Protein AF-I2DM96-F1 (afdb_monomer)

Secondary structure (DSSP, 8-state):
-EEEEEEETTEEEEEEE-SS-TTEEEEEEEETT-SEEEEEEEETTEEEEEEEEE--TTSHHHHHHHHHHTT-SPPTT---S------PPP-------------------------SSPPPPP-SS-GGG--SHHHHHHHH-HHHHHHHHHHHHHHHHHHHH-S-HHHHHHHHHHHHHHHHHH--SHHHHHHHHHHHHHHHHHHHHH--TT----

Sequence (214 aa):
MMRYVGLRDGTYILLLIDEDNPNFSTRVACQAPCEFAKSQTMAGDMVVKTETIRVAPGSLLNGMVEDAVAGQLIPFGQRAPSQTVSQAPVGATSSSQVLQPPTTTTPATDAQHDSANGPVQQTSFDCSKAKSIPEFLICHDPDLAAADRDLADTYRQAKEAAVDKTAFNNRTRRQWNFREKNCRDKDCLMSWYAYQKRVLSKIAQTGDAAVQDN

Foldseek 3Di:
DKFWQAADPQKTWIKAADPVDRQWIWIWIAHPVCQKIWIFIGRRPDGPDIDIDGPDPPDPVVVVVVCRVVVVHDGPQPDDPDPPPPPDDDDDDDDDDDDDDDDDDDDPPDDDPDDPAPQFAAAPDDLVPDDALLSSCCRRDHVSRVLRRLLVVLQVLLCVLAPDNPLQVVLVVVLVVCCRPPDNHDVVSVVSSVLSSVLSNVSSVPNYSVDHDD

Nearest PDB structures (foldseek):
  6cp9-assembly4_H  TM=6.901E-01  e=5.629E-01  Klebsiella pneumoniae 342
  4q51-assembly1_A  TM=6.663E-01  e=1.208E+00  Burkholderia cenocepacia J2315
  6cl6-assembly1_C  TM=3.615E-01  e=7.120E-01  Pseudomonas aeruginosa PAO1
  6ct8-assembly1_A  TM=3.017E-01  e=1.933E+00  Pseudomonas aeruginosa PAO1
  6mf4-assembly1_A  TM=4.074E-01  e=4.950E+00  Saccharomyces cerevisiae S288C

Structure (mmCIF, N/CA/C/O backbone):
data_AF-I2DM96-F1
#
_entry.id   AF-I2DM96-F1
#
loop_
_atom_site.group_PDB
_atom_site.id
_atom_site.type_symbol
_atom_site.label_atom_id
_atom_site.label_alt_id
_atom_site.label_comp_id
_atom_site.label_asym_id
_atom_site.label_entity_id
_atom_site.label_seq_id
_atom_site.pdbx_PDB_ins_code
_atom_site.Cartn_x
_atom_site.Cartn_y
_atom_site.Cartn_z
_atom_site.occupancy
_atom_site.B_iso_or_equiv
_atom_site.auth_seq_id
_atom_site.auth_comp_id
_atom_site.auth_asym_id
_atom_site.auth_atom_id
_atom_site.pdbx_PDB_model_num
ATOM 1 N N . MET A 1 1 ? 22.067 -7.958 3.721 1.00 85.06 1 MET A N 1
ATOM 2 C CA . MET A 1 1 ? 21.216 -8.640 2.703 1.00 85.06 1 MET A CA 1
ATOM 3 C C . MET A 1 1 ? 21.023 -7.798 1.430 1.00 85.06 1 MET A C 1
ATOM 5 O O . MET A 1 1 ? 20.856 -6.592 1.521 1.00 85.06 1 MET A O 1
ATOM 9 N N . MET A 1 2 ? 20.995 -8.415 0.241 1.00 87.81 2 MET A N 1
ATOM 10 C CA . MET A 1 2 ? 20.783 -7.744 -1.058 1.00 87.81 2 MET A CA 1
ATOM 11 C C . MET A 1 2 ? 19.425 -8.117 -1.690 1.00 87.81 2 MET A C 1
ATOM 13 O O . MET A 1 2 ? 19.015 -9.275 -1.631 1.00 87.81 2 MET A O 1
ATOM 17 N N . ARG A 1 3 ? 18.737 -7.153 -2.321 1.00 89.56 3 ARG A N 1
ATOM 18 C CA . ARG A 1 3 ? 17.472 -7.331 -3.056 1.00 89.56 3 ARG A CA 1
ATOM 19 C C . ARG A 1 3 ? 17.509 -6.626 -4.414 1.00 89.56 3 ARG A C 1
ATOM 21 O O . ARG A 1 3 ? 17.779 -5.430 -4.485 1.00 89.56 3 ARG A O 1
ATOM 28 N N . TYR A 1 4 ? 17.206 -7.343 -5.495 1.00 91.19 4 TYR A N 1
ATOM 29 C CA . TYR A 1 4 ? 17.011 -6.725 -6.809 1.00 91.19 4 TYR A CA 1
ATOM 30 C C . TYR A 1 4 ? 15.600 -6.146 -6.880 1.00 91.19 4 TYR A C 1
ATOM 32 O O . TYR A 1 4 ? 14.635 -6.863 -6.656 1.00 91.19 4 TYR A O 1
ATOM 40 N N . VAL A 1 5 ? 15.462 -4.850 -7.147 1.00 89.12 5 VAL A N 1
ATOM 41 C CA . VAL A 1 5 ? 14.150 -4.184 -7.219 1.00 89.12 5 VAL A CA 1
ATOM 42 C C . VAL A 1 5 ? 13.531 -4.346 -8.608 1.00 89.12 5 VAL A C 1
ATOM 44 O O . VAL A 1 5 ? 12.311 -4.362 -8.734 1.00 89.12 5 VAL A O 1
ATOM 47 N N . GLY A 1 6 ? 14.362 -4.467 -9.644 1.00 88.94 6 GLY A N 1
ATOM 48 C CA . GLY A 1 6 ? 13.927 -4.570 -11.034 1.00 88.94 6 GLY A CA 1
ATOM 49 C C . GLY A 1 6 ? 14.605 -3.553 -11.951 1.00 88.94 6 GLY A C 1
ATOM 50 O O . GLY A 1 6 ? 15.486 -2.789 -11.541 1.00 88.94 6 GLY A O 1
ATOM 51 N N . LEU A 1 7 ? 14.165 -3.556 -13.207 1.00 88.75 7 LEU A N 1
ATOM 52 C CA . LEU A 1 7 ? 14.541 -2.603 -14.246 1.00 88.75 7 LEU A CA 1
ATOM 53 C C . LEU A 1 7 ? 13.453 -1.522 -14.348 1.00 88.75 7 LEU A C 1
ATOM 55 O O . LEU A 1 7 ? 12.288 -1.837 -14.579 1.00 88.75 7 LEU A O 1
ATOM 59 N N . ARG A 1 8 ? 13.817 -0.249 -14.167 1.00 82.31 8 ARG A N 1
ATOM 60 C CA . ARG A 1 8 ? 12.916 0.906 -14.331 1.00 82.31 8 ARG A CA 1
ATOM 61 C C . ARG A 1 8 ? 13.562 1.931 -15.241 1.00 82.31 8 ARG A C 1
ATOM 63 O O . ARG A 1 8 ? 14.686 2.335 -14.968 1.00 82.31 8 ARG A O 1
ATOM 70 N N . ASP A 1 9 ? 12.874 2.334 -16.304 1.00 85.12 9 ASP A N 1
ATOM 71 C CA . ASP A 1 9 ? 13.363 3.351 -17.249 1.00 85.12 9 ASP A CA 1
ATOM 72 C C . ASP A 1 9 ? 14.790 3.053 -17.763 1.00 85.12 9 ASP A C 1
ATOM 74 O O . ASP A 1 9 ? 15.655 3.925 -17.819 1.00 85.12 9 ASP A O 1
ATOM 78 N N . GLY A 1 10 ? 15.085 1.778 -18.053 1.00 86.00 10 GLY A N 1
ATOM 79 C CA . GLY A 1 10 ? 16.419 1.329 -18.481 1.00 86.00 10 GLY A CA 1
ATOM 80 C C . GLY A 1 10 ? 17.487 1.289 -17.375 1.00 86.00 10 GLY A C 1
ATOM 81 O O . GLY A 1 10 ? 18.643 0.979 -17.656 1.00 86.00 10 GLY A O 1
ATOM 82 N N . THR A 1 11 ? 17.116 1.567 -16.124 1.00 90.69 11 THR A N 1
ATOM 83 C CA . THR A 1 11 ? 18.001 1.567 -14.953 1.00 90.69 11 THR A CA 1
ATOM 84 C C . THR A 1 11 ? 17.748 0.347 -14.066 1.00 90.69 11 THR A C 1
ATOM 86 O O . THR A 1 11 ? 16.645 0.149 -13.548 1.00 90.69 11 THR A O 1
ATOM 89 N N . TYR A 1 12 ? 18.777 -0.467 -13.855 1.00 91.81 12 TYR A N 1
ATOM 90 C CA . TYR A 1 12 ? 18.781 -1.586 -12.916 1.00 91.81 12 TYR A CA 1
ATOM 91 C C . TYR A 1 12 ? 18.914 -1.054 -11.496 1.00 91.81 12 TYR A C 1
ATOM 93 O O . TYR A 1 12 ? 19.803 -0.247 -11.224 1.00 91.81 12 TYR A O 1
ATOM 101 N N . ILE A 1 13 ? 18.038 -1.493 -10.591 1.00 93.38 13 ILE A N 1
ATOM 102 C CA . ILE A 1 13 ? 18.014 -1.015 -9.207 1.00 93.38 13 ILE A CA 1
ATOM 103 C C . ILE A 1 13 ? 18.250 -2.181 -8.248 1.00 93.38 13 ILE A C 1
ATOM 105 O O . ILE A 1 13 ? 17.486 -3.145 -8.2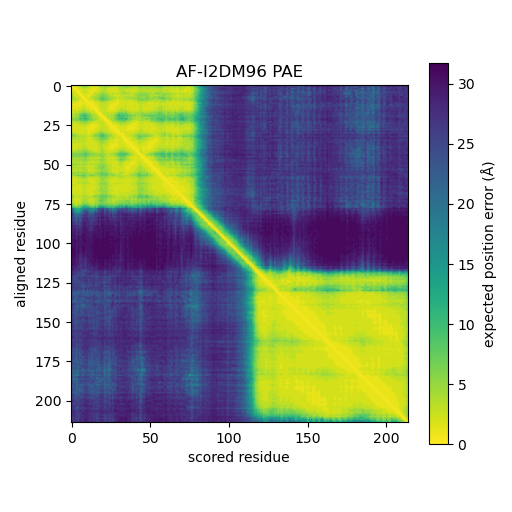00 1.00 93.38 13 ILE A O 1
ATOM 109 N N . LEU A 1 14 ? 19.289 -2.045 -7.437 1.00 93.00 14 LEU A N 1
ATOM 110 C CA . LEU A 1 14 ? 19.719 -2.981 -6.409 1.00 93.00 14 LEU A CA 1
ATOM 111 C C . LEU A 1 14 ? 19.567 -2.291 -5.046 1.00 93.00 14 LEU A C 1
ATOM 113 O O . LEU A 1 14 ? 19.858 -1.101 -4.916 1.00 93.00 14 LEU A O 1
ATOM 117 N N . LEU A 1 15 ? 19.106 -3.011 -4.028 1.00 91.50 15 LEU A N 1
ATOM 118 C CA . LEU A 1 15 ? 18.968 -2.504 -2.667 1.00 91.50 15 LEU A CA 1
ATOM 119 C C . LEU A 1 15 ? 19.771 -3.379 -1.707 1.00 91.50 15 LEU A C 1
ATOM 121 O O . LEU A 1 15 ? 19.455 -4.550 -1.501 1.00 91.50 15 LEU A O 1
ATOM 125 N N . LEU A 1 16 ? 20.797 -2.792 -1.104 1.00 91.12 16 LEU A N 1
ATOM 126 C CA . LEU A 1 16 ? 21.603 -3.407 -0.058 1.00 91.12 16 LEU A CA 1
ATOM 127 C C . LEU A 1 16 ? 21.044 -2.958 1.293 1.00 91.12 16 LEU A C 1
ATOM 129 O O . LEU A 1 16 ? 21.093 -1.776 1.617 1.00 91.12 16 LEU A O 1
ATOM 133 N N . ILE A 1 17 ? 20.483 -3.883 2.057 1.00 88.69 17 ILE A N 1
ATOM 134 C CA . ILE A 1 17 ? 19.941 -3.641 3.395 1.00 88.69 17 ILE A CA 1
ATOM 135 C C . ILE A 1 17 ? 20.973 -4.116 4.412 1.00 88.69 17 ILE A C 1
ATOM 137 O O . ILE A 1 17 ? 21.448 -5.257 4.325 1.00 88.69 17 ILE A O 1
ATOM 141 N N . ASP A 1 18 ? 21.302 -3.243 5.356 1.00 82.62 18 ASP A N 1
ATOM 142 C CA . ASP A 1 18 ? 22.125 -3.587 6.507 1.00 82.62 18 ASP A CA 1
ATOM 143 C C . ASP A 1 18 ? 21.321 -4.496 7.456 1.00 82.62 18 ASP A C 1
ATOM 145 O O . ASP A 1 18 ? 20.169 -4.205 7.783 1.00 82.62 18 ASP A O 1
ATOM 149 N N . GLU A 1 19 ? 21.882 -5.652 7.818 1.00 80.50 19 GLU A N 1
ATOM 150 C CA . GLU A 1 19 ? 21.182 -6.648 8.644 1.00 80.50 19 GLU A CA 1
ATOM 151 C C . GLU A 1 19 ? 21.136 -6.255 10.121 1.00 80.50 19 GLU A C 1
ATOM 153 O O . GLU A 1 19 ? 20.182 -6.613 10.812 1.00 80.50 19 GLU A O 1
ATOM 158 N N . ASP A 1 20 ? 22.109 -5.470 10.577 1.00 82.38 20 ASP A N 1
ATOM 159 C CA . ASP A 1 20 ? 22.188 -4.988 11.951 1.00 82.38 20 ASP A CA 1
ATOM 160 C C . ASP A 1 20 ? 21.330 -3.729 12.141 1.00 82.38 20 ASP A C 1
ATOM 162 O O . ASP A 1 20 ? 20.805 -3.475 13.229 1.00 82.38 20 ASP A O 1
ATOM 166 N N . ASN A 1 21 ? 21.138 -2.942 11.076 1.00 79.56 21 ASN A N 1
ATOM 167 C CA . ASN A 1 21 ? 20.280 -1.765 11.091 1.00 79.56 21 ASN A CA 1
ATOM 168 C C . ASN A 1 21 ? 19.416 -1.642 9.822 1.00 79.56 21 ASN A C 1
ATOM 170 O O . ASN A 1 21 ? 19.771 -0.904 8.899 1.00 79.56 21 ASN A O 1
ATOM 174 N N . PRO A 1 22 ? 18.210 -2.243 9.797 1.00 76.75 22 PRO A N 1
ATOM 175 C CA . PRO A 1 22 ? 17.343 -2.235 8.617 1.00 76.75 22 PRO A CA 1
ATOM 176 C C . PRO A 1 22 ? 16.827 -0.839 8.233 1.00 76.75 22 PRO A C 1
ATOM 178 O O . PRO A 1 22 ? 16.267 -0.668 7.151 1.00 76.75 22 PRO A O 1
ATOM 181 N N . ASN A 1 23 ? 17.014 0.172 9.093 1.00 81.06 23 ASN A N 1
ATOM 182 C CA . ASN A 1 23 ? 16.694 1.559 8.760 1.00 81.06 23 ASN A CA 1
ATOM 183 C C . ASN A 1 23 ? 17.709 2.176 7.792 1.00 81.06 23 ASN A C 1
ATOM 185 O O . ASN A 1 23 ? 17.390 3.186 7.169 1.00 81.06 23 ASN A O 1
ATOM 189 N N . PHE A 1 24 ? 18.905 1.597 7.660 1.00 86.50 24 PHE A N 1
ATOM 190 C CA . PHE A 1 24 ? 19.913 2.030 6.704 1.00 86.50 24 PHE A CA 1
ATOM 191 C C . PHE A 1 24 ? 19.975 1.056 5.532 1.00 86.50 24 PHE A C 1
ATOM 193 O O . PHE A 1 24 ? 20.221 -0.141 5.679 1.00 86.50 24 PHE A O 1
ATOM 200 N N . SER A 1 25 ? 19.758 1.581 4.333 1.00 90.50 25 SER A N 1
ATOM 201 C CA . SER A 1 25 ? 19.924 0.808 3.106 1.00 90.50 25 SER A CA 1
ATOM 202 C C . SER A 1 25 ? 20.683 1.610 2.065 1.00 90.50 25 SER A C 1
ATOM 204 O O . SER A 1 25 ? 20.685 2.835 2.075 1.00 90.50 25 SER A O 1
ATOM 206 N N . THR A 1 26 ? 21.369 0.927 1.163 1.00 92.00 26 THR A N 1
ATOM 207 C CA . THR A 1 26 ? 22.062 1.546 0.039 1.00 92.00 26 THR A CA 1
ATOM 208 C C . THR A 1 26 ? 21.378 1.116 -1.244 1.00 92.00 26 THR A C 1
ATOM 210 O O . THR A 1 26 ? 21.380 -0.059 -1.610 1.00 92.00 26 THR A O 1
ATOM 213 N N . ARG A 1 27 ? 20.772 2.077 -1.936 1.00 92.62 27 ARG A N 1
ATOM 214 C CA . ARG A 1 27 ? 20.192 1.889 -3.260 1.00 92.62 27 ARG A CA 1
ATOM 215 C C . ARG A 1 27 ? 21.269 2.126 -4.304 1.00 92.62 27 ARG A C 1
ATOM 217 O O . ARG A 1 27 ? 21.803 3.226 -4.393 1.00 92.62 27 ARG A O 1
ATOM 224 N N . VAL A 1 28 ? 21.543 1.126 -5.125 1.00 94.50 28 VAL A N 1
ATOM 225 C CA . VAL A 1 28 ? 22.467 1.237 -6.252 1.00 94.50 28 VAL A CA 1
ATOM 226 C C . VAL A 1 28 ? 21.672 1.172 -7.545 1.00 94.50 28 VAL A C 1
ATOM 228 O O . VAL A 1 28 ? 20.875 0.259 -7.744 1.00 94.50 28 VAL A O 1
ATOM 231 N N . ALA A 1 29 ? 21.856 2.167 -8.404 1.00 94.06 29 ALA A N 1
ATOM 232 C CA . ALA A 1 29 ? 21.145 2.295 -9.665 1.00 94.06 29 ALA A CA 1
ATOM 233 C C . ALA A 1 29 ? 22.133 2.506 -10.817 1.00 94.06 29 ALA A C 1
ATOM 235 O O . ALA A 1 29 ? 22.978 3.398 -10.741 1.00 94.06 29 ALA A O 1
ATOM 236 N N . CYS A 1 30 ? 22.035 1.716 -11.884 1.00 93.56 30 CYS A N 1
ATOM 237 C CA . CYS A 1 30 ? 22.892 1.863 -13.062 1.00 93.56 30 CYS A CA 1
ATOM 238 C C . CYS A 1 30 ? 22.130 1.570 -14.355 1.00 93.56 30 CYS A C 1
ATOM 240 O O . CYS A 1 30 ? 21.184 0.787 -14.363 1.00 93.56 30 CYS A O 1
ATOM 242 N N . GLN A 1 31 ? 22.550 2.193 -15.450 1.00 93.38 31 GLN A N 1
ATOM 243 C CA . GLN A 1 31 ? 22.064 1.897 -16.796 1.00 93.38 31 GLN A CA 1
ATOM 244 C C . GLN A 1 31 ? 23.143 1.104 -17.534 1.00 93.38 31 GLN A C 1
ATOM 246 O O . GLN A 1 31 ? 24.323 1.437 -17.408 1.00 93.38 31 GLN A O 1
ATOM 251 N N . ALA A 1 32 ? 22.762 0.060 -18.279 1.00 86.56 32 ALA A N 1
ATOM 252 C CA . ALA A 1 32 ? 23.717 -0.751 -19.041 1.00 86.56 32 ALA A CA 1
ATOM 253 C C . ALA A 1 32 ? 24.581 0.150 -19.951 1.00 86.56 32 ALA A C 1
ATOM 255 O O . ALA A 1 32 ? 24.024 1.039 -20.602 1.00 86.56 32 ALA A O 1
ATOM 256 N N . PRO A 1 33 ? 25.919 -0.030 -19.989 1.00 88.06 33 PRO A N 1
ATOM 257 C CA . PRO A 1 33 ? 26.720 -1.171 -19.507 1.00 88.06 33 PRO A CA 1
ATOM 258 C C . PRO A 1 33 ? 27.146 -1.121 -18.021 1.00 88.06 33 PRO A C 1
ATOM 260 O O . PRO A 1 33 ? 28.000 -1.891 -17.603 1.00 88.06 33 PRO A O 1
ATOM 263 N N . CYS A 1 34 ? 26.561 -0.235 -17.212 1.00 88.81 34 CYS A N 1
ATOM 264 C CA . CYS A 1 34 ? 26.747 -0.145 -15.761 1.00 88.81 34 CYS A CA 1
ATOM 265 C C . CYS A 1 34 ? 28.190 0.055 -15.257 1.00 88.81 34 CYS A C 1
ATOM 267 O O . CYS A 1 34 ? 28.472 -0.242 -14.102 1.00 88.81 34 CYS A O 1
ATOM 269 N N . GLU A 1 35 ? 29.088 0.647 -16.051 1.00 90.81 35 GLU A N 1
ATOM 270 C CA . GLU A 1 35 ? 30.449 1.005 -15.598 1.00 90.81 35 GLU A CA 1
ATOM 271 C C . GLU A 1 35 ? 30.452 1.956 -14.388 1.00 90.81 35 GLU A C 1
ATOM 273 O O . GLU A 1 35 ? 31.359 1.939 -13.548 1.00 90.81 35 GLU A O 1
ATOM 278 N N . PHE A 1 36 ? 29.410 2.782 -14.290 1.00 91.50 36 PHE A N 1
ATOM 279 C CA . PHE A 1 36 ? 29.159 3.677 -13.173 1.00 91.50 36 PHE A CA 1
ATOM 280 C C . PHE A 1 36 ? 27.760 3.433 -12.630 1.00 91.50 36 PHE A C 1
ATOM 282 O O . PHE A 1 36 ? 26.795 3.274 -13.381 1.00 91.50 36 PHE A O 1
ATOM 289 N N . ALA A 1 37 ? 27.651 3.451 -11.309 1.00 93.88 37 ALA A N 1
ATOM 290 C CA . ALA A 1 37 ? 26.389 3.326 -10.616 1.00 93.88 37 ALA A CA 1
ATOM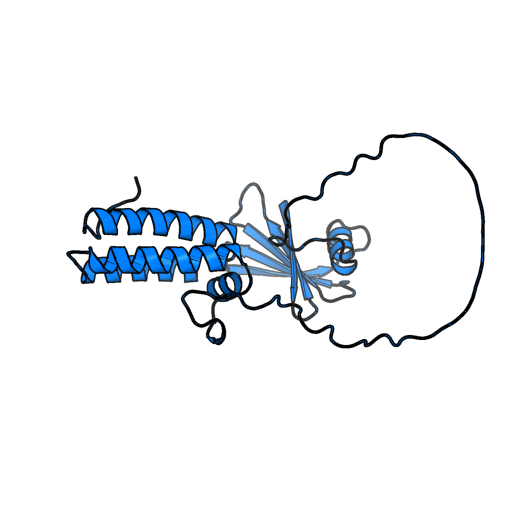 291 C C . ALA A 1 37 ? 26.194 4.501 -9.663 1.00 93.88 37 ALA A C 1
ATOM 293 O O . ALA A 1 37 ? 27.120 4.978 -9.005 1.00 93.88 37 ALA A O 1
ATOM 294 N N . LYS A 1 38 ? 24.954 4.961 -9.574 1.00 95.00 38 LYS A N 1
ATOM 295 C CA . LYS A 1 38 ? 24.520 5.919 -8.571 1.00 95.00 38 LYS A CA 1
ATOM 296 C C . LYS A 1 38 ? 24.205 5.154 -7.292 1.00 95.00 38 LYS A C 1
ATOM 298 O O . LYS A 1 38 ? 23.235 4.402 -7.246 1.00 95.00 38 LYS A O 1
ATOM 303 N N . SER A 1 39 ? 25.026 5.351 -6.273 1.00 93.88 39 SER A N 1
ATOM 304 C CA . SER A 1 39 ? 24.816 4.852 -4.920 1.00 93.88 39 SER A CA 1
ATOM 305 C C . SER A 1 39 ? 24.080 5.905 -4.099 1.00 93.88 39 SER A C 1
ATOM 307 O O . SER A 1 39 ? 24.472 7.071 -4.075 1.00 93.88 39 SER A O 1
ATOM 309 N N . GLN A 1 40 ? 22.995 5.523 -3.440 1.00 93.62 40 GLN A N 1
ATOM 310 C CA . GLN A 1 40 ? 22.227 6.387 -2.557 1.00 93.62 40 GLN A CA 1
ATOM 311 C C . GLN A 1 40 ? 22.060 5.701 -1.208 1.00 93.62 40 GLN A C 1
ATOM 313 O O . GLN A 1 40 ? 21.381 4.680 -1.116 1.00 93.62 40 GLN A O 1
ATOM 318 N N . THR A 1 41 ? 22.656 6.258 -0.160 1.00 91.88 41 THR A N 1
ATOM 319 C CA . THR A 1 41 ? 22.395 5.808 1.207 1.00 91.88 41 THR A CA 1
ATOM 320 C C . THR A 1 41 ? 21.058 6.381 1.651 1.00 91.88 41 THR A C 1
ATOM 322 O O . THR A 1 41 ? 20.824 7.588 1.561 1.00 91.88 41 THR A O 1
ATOM 325 N N . MET A 1 42 ? 20.189 5.504 2.119 1.00 87.88 42 MET A N 1
ATOM 326 C CA . MET A 1 42 ? 18.837 5.762 2.578 1.00 87.88 42 MET A CA 1
ATOM 327 C C . MET A 1 42 ? 18.791 5.576 4.096 1.00 87.88 42 MET A C 1
ATOM 329 O O . MET A 1 42 ? 19.272 4.558 4.592 1.00 87.88 42 MET A O 1
ATOM 333 N N . ALA A 1 43 ? 18.199 6.528 4.816 1.00 86.62 43 ALA A N 1
ATOM 334 C CA . ALA A 1 43 ? 17.752 6.350 6.196 1.00 86.62 43 ALA A CA 1
ATOM 335 C C . ALA A 1 43 ? 16.215 6.357 6.188 1.00 86.62 43 ALA A C 1
ATOM 337 O O . ALA A 1 43 ? 15.589 7.408 6.022 1.00 86.62 43 ALA A O 1
ATOM 338 N N . GLY A 1 44 ? 15.604 5.176 6.263 1.00 80.00 44 GLY A N 1
ATOM 339 C CA . GLY A 1 44 ? 14.196 4.987 5.912 1.00 80.00 44 GLY A CA 1
ATOM 340 C C . GLY A 1 44 ? 13.930 5.388 4.455 1.00 80.00 44 GLY A C 1
ATOM 341 O O . GLY A 1 44 ? 14.589 4.896 3.542 1.00 80.00 44 GLY A O 1
ATOM 342 N N . ASP A 1 45 ? 13.000 6.323 4.244 1.00 75.81 45 ASP A N 1
ATOM 343 C CA . ASP A 1 45 ? 12.627 6.832 2.912 1.00 75.81 45 ASP A CA 1
ATOM 344 C C . ASP A 1 45 ? 13.473 8.029 2.435 1.00 75.81 45 ASP A C 1
ATOM 346 O O . ASP A 1 45 ? 13.312 8.505 1.308 1.00 75.81 45 ASP A O 1
ATOM 350 N N . MET A 1 46 ? 14.373 8.550 3.273 1.00 78.19 46 MET A N 1
ATOM 351 C CA . MET A 1 46 ? 15.173 9.729 2.942 1.00 78.19 46 MET A CA 1
ATOM 352 C C . MET A 1 46 ? 16.534 9.342 2.375 1.00 78.19 46 MET A C 1
ATOM 354 O O . MET A 1 46 ? 17.291 8.606 3.004 1.00 78.19 46 MET A O 1
ATOM 358 N N . VAL A 1 47 ? 16.881 9.910 1.218 1.00 88.69 47 VAL A N 1
ATOM 359 C CA . VAL A 1 47 ? 18.247 9.850 0.683 1.00 88.69 47 VAL A CA 1
ATOM 360 C C . VAL A 1 47 ? 19.130 10.749 1.545 1.00 88.69 47 VAL A C 1
ATOM 362 O O . VAL A 1 47 ? 19.048 11.973 1.455 1.00 88.69 47 VAL A O 1
ATOM 365 N N . VAL A 1 48 ? 19.983 10.148 2.369 1.00 91.69 48 VAL A N 1
ATOM 366 C CA . VAL A 1 48 ? 20.929 10.878 3.227 1.00 91.69 48 VAL A CA 1
ATOM 367 C C . VAL A 1 48 ? 22.255 11.153 2.527 1.00 91.69 48 VAL A C 1
ATOM 369 O O . VAL A 1 48 ? 22.930 12.127 2.850 1.00 91.69 48 VAL A O 1
ATOM 372 N N . LYS A 1 49 ? 22.630 10.331 1.542 1.00 91.31 49 LYS A N 1
ATOM 373 C CA . LYS A 1 49 ? 23.860 10.515 0.765 1.00 91.31 49 LYS A CA 1
ATOM 374 C C . LYS A 1 49 ? 23.673 10.015 -0.658 1.00 91.31 49 LYS A C 1
ATOM 376 O O . LYS A 1 49 ? 22.992 9.020 -0.872 1.00 91.31 49 LYS A O 1
ATOM 381 N N . THR A 1 50 ? 24.261 10.700 -1.634 1.00 94.25 50 THR A N 1
ATOM 382 C CA . THR A 1 50 ? 24.313 10.254 -3.033 1.00 94.25 50 THR A CA 1
ATOM 383 C C . THR A 1 50 ? 25.749 10.337 -3.523 1.00 94.25 50 THR A C 1
ATOM 385 O O . THR A 1 50 ? 26.387 11.376 -3.387 1.00 94.25 50 THR A O 1
ATOM 388 N N . GLU A 1 51 ? 26.238 9.252 -4.107 1.00 93.56 51 GLU A N 1
ATOM 389 C CA . GLU A 1 51 ? 27.592 9.117 -4.631 1.00 93.56 51 GLU A CA 1
ATOM 390 C C . GLU A 1 51 ? 27.547 8.410 -5.984 1.00 93.56 51 GLU A C 1
ATOM 392 O O . GLU A 1 51 ? 26.714 7.534 -6.216 1.00 93.56 51 GLU A O 1
ATOM 397 N N . THR A 1 52 ? 28.456 8.770 -6.882 1.00 93.31 52 THR A N 1
ATOM 398 C CA . THR A 1 52 ? 28.681 8.010 -8.113 1.00 93.31 52 THR A CA 1
ATOM 399 C C . THR A 1 52 ? 29.863 7.090 -7.871 1.00 93.31 52 THR A C 1
ATOM 401 O O . THR A 1 52 ? 30.969 7.559 -7.605 1.00 93.31 52 THR A O 1
ATOM 404 N N . ILE A 1 53 ? 29.632 5.786 -7.950 1.00 93.19 53 ILE A N 1
ATOM 405 C CA . ILE A 1 53 ? 30.652 4.764 -7.736 1.00 93.19 53 ILE A CA 1
ATOM 406 C C . ILE A 1 53 ? 30.976 4.067 -9.052 1.00 93.19 53 ILE A C 1
ATOM 408 O O . ILE A 1 53 ? 30.104 3.868 -9.899 1.00 93.19 53 ILE A O 1
ATOM 412 N N . ARG A 1 54 ? 32.243 3.692 -9.230 1.00 93.19 54 ARG A N 1
ATOM 413 C CA . ARG A 1 54 ? 32.668 2.867 -10.361 1.00 93.19 54 ARG A CA 1
ATOM 414 C C . ARG A 1 54 ? 32.369 1.407 -10.047 1.00 93.19 54 ARG A C 1
ATOM 416 O O . ARG A 1 54 ? 32.798 0.905 -9.008 1.00 93.19 54 ARG A O 1
ATOM 423 N N . VAL A 1 55 ? 31.679 0.723 -10.949 1.00 91.38 55 VAL A N 1
ATOM 424 C CA . VAL A 1 55 ? 31.460 -0.721 -10.853 1.00 91.38 55 VAL A CA 1
ATOM 425 C C . VAL A 1 55 ? 32.690 -1.394 -11.454 1.00 91.38 55 VAL A C 1
ATOM 427 O O . VAL A 1 55 ? 32.853 -1.481 -12.667 1.00 91.38 55 VAL A O 1
ATOM 430 N N . ALA A 1 56 ? 33.645 -1.752 -10.597 1.00 88.69 56 ALA A N 1
ATOM 431 C CA . ALA A 1 56 ? 34.899 -2.342 -11.050 1.00 88.69 56 ALA A CA 1
ATOM 432 C C . ALA A 1 56 ? 34.692 -3.815 -11.450 1.00 88.69 56 ALA A C 1
ATOM 434 O O . ALA A 1 56 ? 34.095 -4.552 -10.658 1.00 88.69 56 ALA A O 1
ATOM 435 N N . PRO A 1 57 ? 35.223 -4.272 -12.601 1.00 88.50 57 PRO A N 1
ATOM 436 C CA . PRO A 1 57 ? 35.166 -5.679 -12.992 1.00 88.50 57 PRO A CA 1
ATOM 437 C C . PRO A 1 57 ? 35.708 -6.593 -11.888 1.00 88.50 57 PRO A C 1
ATOM 439 O O . PRO A 1 57 ? 36.743 -6.299 -11.288 1.00 88.50 57 PRO A O 1
ATOM 442 N N . GLY A 1 58 ? 34.993 -7.679 -11.589 1.00 84.94 58 GLY A N 1
ATOM 443 C CA . GLY A 1 58 ? 35.350 -8.619 -10.517 1.00 84.94 58 GLY A CA 1
ATOM 444 C C . GLY A 1 58 ? 35.017 -8.156 -9.090 1.00 84.94 58 GLY A C 1
ATOM 445 O O . GLY A 1 58 ? 35.286 -8.886 -8.138 1.00 84.94 58 GLY A O 1
ATOM 446 N N . SER A 1 59 ? 34.420 -6.972 -8.908 1.00 90.31 59 SER A N 1
ATOM 447 C CA . SER A 1 59 ? 33.861 -6.570 -7.610 1.00 90.31 59 SER A CA 1
ATOM 448 C C . SER A 1 59 ? 32.529 -7.273 -7.326 1.00 90.31 59 SER A C 1
ATOM 450 O O . SER A 1 59 ? 31.811 -7.658 -8.248 1.00 90.31 59 SER A O 1
ATOM 452 N N . LEU A 1 60 ? 32.154 -7.384 -6.046 1.00 88.44 60 LEU A N 1
ATOM 453 C CA . LEU A 1 60 ? 30.852 -7.938 -5.647 1.00 88.44 60 LEU A CA 1
ATOM 454 C C . LEU A 1 60 ? 29.693 -7.206 -6.339 1.00 88.44 60 LEU A C 1
ATOM 456 O O . LEU A 1 60 ? 28.752 -7.832 -6.819 1.00 88.4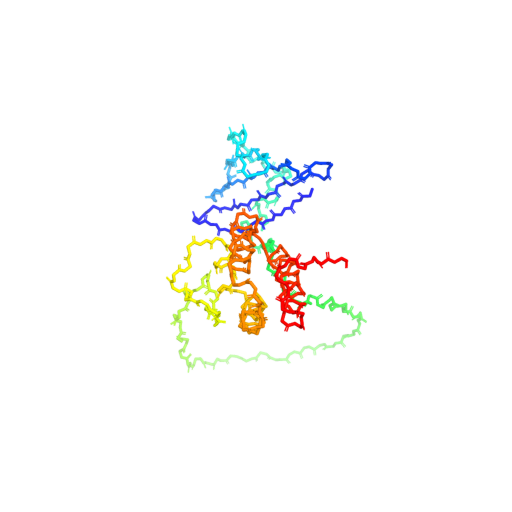4 60 LEU A O 1
ATOM 460 N N . LEU A 1 61 ? 29.796 -5.878 -6.439 1.00 88.44 61 LEU A N 1
ATOM 461 C CA . LEU A 1 61 ? 28.787 -5.068 -7.105 1.00 88.44 61 LEU A CA 1
ATOM 462 C C . LEU A 1 61 ? 28.710 -5.356 -8.610 1.00 88.44 61 LEU A C 1
ATOM 464 O O . LEU A 1 61 ? 27.618 -5.337 -9.163 1.00 88.44 61 LEU A O 1
ATOM 468 N N . ASN A 1 62 ? 29.841 -5.649 -9.258 1.00 89.38 62 ASN A N 1
ATOM 469 C CA . ASN A 1 62 ? 29.871 -6.027 -10.669 1.00 89.38 62 ASN A CA 1
ATOM 470 C C . ASN A 1 62 ? 29.117 -7.328 -10.916 1.00 89.38 62 ASN A C 1
ATOM 472 O O . ASN A 1 62 ? 28.243 -7.336 -11.768 1.00 89.38 62 ASN A O 1
ATOM 476 N N . GLY A 1 63 ? 29.371 -8.370 -10.117 1.00 88.25 63 GLY A N 1
ATOM 477 C CA . GLY A 1 63 ? 28.629 -9.630 -10.238 1.00 88.25 63 GLY A CA 1
ATOM 478 C C . GLY A 1 63 ? 27.124 -9.428 -10.038 1.00 88.25 63 GLY A C 1
ATOM 479 O O . GLY A 1 63 ? 26.319 -9.852 -10.857 1.00 88.25 63 GLY A O 1
ATOM 480 N N . MET A 1 64 ? 26.737 -8.659 -9.015 1.00 90.00 64 MET A N 1
ATOM 481 C CA . MET A 1 64 ? 25.325 -8.340 -8.759 1.00 90.00 64 MET A CA 1
ATOM 482 C C . MET A 1 64 ? 24.651 -7.600 -9.922 1.00 90.00 64 MET A C 1
ATOM 484 O O . MET A 1 64 ? 23.476 -7.815 -10.208 1.00 90.00 64 MET A O 1
ATOM 488 N N . VAL A 1 65 ? 25.367 -6.679 -10.560 1.00 90.69 65 VAL A N 1
ATOM 489 C CA . VAL A 1 65 ? 24.865 -5.917 -11.704 1.00 90.69 65 VAL A CA 1
ATOM 490 C C . VAL A 1 65 ? 24.830 -6.778 -12.967 1.00 90.69 65 VAL A C 1
ATOM 492 O O . VAL A 1 65 ? 23.856 -6.703 -13.708 1.00 90.69 65 VAL A O 1
ATOM 495 N N . GLU A 1 66 ? 25.846 -7.602 -13.209 1.00 89.06 66 GLU A N 1
ATOM 496 C CA . GLU A 1 66 ? 25.909 -8.524 -14.348 1.00 89.06 66 GLU A CA 1
ATOM 497 C C . GLU A 1 66 ? 24.763 -9.529 -14.304 1.00 89.06 66 GLU A C 1
ATOM 499 O O . GLU A 1 66 ? 24.070 -9.689 -15.306 1.00 89.06 66 GLU A O 1
ATOM 504 N N . ASP A 1 67 ? 24.482 -10.114 -13.139 1.00 88.00 67 ASP A N 1
ATOM 505 C CA . ASP A 1 67 ? 23.347 -11.019 -12.957 1.00 88.00 67 ASP A CA 1
ATOM 506 C C . ASP A 1 67 ? 22.015 -10.303 -13.239 1.00 88.00 67 ASP A C 1
ATOM 508 O O . ASP A 1 67 ? 21.088 -10.885 -13.808 1.00 88.00 67 ASP A O 1
ATOM 512 N N . ALA A 1 68 ? 21.907 -9.022 -12.866 1.00 88.56 68 ALA A N 1
ATOM 513 C CA . ALA A 1 68 ? 20.725 -8.210 -13.144 1.00 88.56 68 ALA A CA 1
ATOM 514 C C . ALA A 1 68 ? 20.569 -7.931 -14.648 1.00 88.56 68 ALA A C 1
ATOM 516 O O . ALA A 1 68 ? 19.475 -8.075 -15.190 1.00 88.56 68 ALA A O 1
ATOM 517 N N . VAL A 1 69 ? 21.661 -7.561 -15.324 1.00 88.94 69 VAL A N 1
ATOM 518 C CA . VAL A 1 69 ? 21.703 -7.280 -16.769 1.00 88.94 69 VAL A CA 1
ATOM 519 C C . VAL A 1 69 ? 21.472 -8.550 -17.591 1.00 88.94 69 VAL A C 1
ATOM 521 O O . VAL A 1 69 ? 20.804 -8.502 -18.620 1.00 88.94 69 VAL A O 1
ATOM 524 N N . ALA A 1 70 ? 21.965 -9.696 -17.122 1.00 87.81 70 ALA A N 1
ATOM 525 C CA . ALA A 1 70 ? 21.758 -11.005 -17.732 1.00 87.81 70 ALA A CA 1
ATOM 526 C C . ALA A 1 70 ? 20.359 -11.591 -17.459 1.00 87.81 70 ALA A C 1
ATOM 528 O O . ALA A 1 70 ? 20.047 -12.675 -17.949 1.00 87.81 70 ALA A O 1
ATOM 529 N N . GLY A 1 71 ? 19.520 -10.907 -16.670 1.00 84.38 71 GLY A N 1
ATOM 530 C CA . GLY A 1 71 ? 18.174 -11.369 -16.322 1.00 84.38 71 GLY A CA 1
ATOM 531 C C . GLY A 1 71 ? 18.149 -12.580 -15.384 1.00 84.38 71 GLY A C 1
ATOM 532 O O . GLY A 1 71 ? 17.138 -13.273 -15.305 1.00 84.38 71 GLY A O 1
ATOM 533 N N . GLN A 1 72 ? 19.246 -12.856 -14.676 1.00 87.06 72 GLN A N 1
ATOM 534 C CA . GLN A 1 72 ? 19.349 -13.967 -13.724 1.00 87.06 72 GLN A CA 1
ATOM 535 C C . GLN A 1 72 ? 18.750 -13.624 -12.355 1.00 87.06 72 GLN A C 1
ATOM 537 O O . GLN A 1 72 ? 18.384 -14.519 -11.590 1.00 87.06 72 GLN A O 1
ATOM 542 N N . LEU A 1 73 ? 18.625 -12.332 -12.036 1.00 86.44 73 LEU A N 1
ATOM 543 C CA . LEU A 1 73 ? 18.002 -11.890 -10.795 1.00 86.44 73 LEU A CA 1
ATOM 544 C C . LEU A 1 73 ? 16.487 -11.779 -10.940 1.00 86.44 73 LEU A C 1
ATOM 546 O O . LEU A 1 73 ? 15.967 -11.063 -11.793 1.00 86.44 73 LEU A O 1
ATOM 550 N N . ILE A 1 74 ? 15.775 -12.427 -10.023 1.00 84.50 74 ILE A N 1
ATOM 551 C CA . ILE A 1 74 ? 14.328 -12.278 -9.887 1.00 84.50 74 ILE A CA 1
ATOM 552 C C . ILE A 1 74 ? 14.060 -11.024 -9.046 1.00 84.50 74 ILE A C 1
ATOM 554 O O . ILE A 1 74 ? 14.591 -10.927 -7.931 1.00 84.50 74 ILE A O 1
ATOM 558 N N . PRO A 1 75 ? 13.244 -10.070 -9.529 1.00 85.44 75 PRO A N 1
ATOM 559 C CA . PRO A 1 75 ? 12.845 -8.921 -8.734 1.00 85.44 75 PRO A CA 1
ATOM 560 C C . PRO A 1 75 ? 12.211 -9.357 -7.410 1.00 85.44 75 PRO A C 1
ATOM 562 O O . PRO A 1 75 ? 11.355 -10.246 -7.347 1.00 85.44 75 PRO A O 1
ATOM 565 N N . PHE A 1 76 ? 12.642 -8.728 -6.325 1.00 78.00 76 PHE A N 1
ATOM 566 C CA . PHE A 1 76 ? 12.104 -8.952 -4.997 1.00 78.00 76 PHE A CA 1
ATOM 567 C C . PHE A 1 76 ? 10.596 -8.664 -5.004 1.00 78.00 76 PHE A C 1
ATOM 569 O O . PHE A 1 76 ? 10.165 -7.593 -5.423 1.00 78.00 76 PHE A O 1
ATOM 576 N N . GLY A 1 77 ? 9.802 -9.644 -4.562 1.00 66.81 77 GLY A N 1
ATOM 577 C CA . GLY A 1 77 ? 8.337 -9.612 -4.635 1.00 66.81 77 GLY A CA 1
ATOM 578 C C . GLY A 1 77 ? 7.724 -10.399 -5.802 1.00 66.81 77 GLY A C 1
ATOM 579 O O . GLY A 1 77 ? 6.517 -10.603 -5.796 1.00 66.81 77 GLY A O 1
ATOM 580 N N . GLN A 1 78 ? 8.521 -10.911 -6.752 1.00 62.22 78 GLN A N 1
ATOM 581 C CA . GLN A 1 78 ? 8.044 -11.731 -7.883 1.00 62.22 78 GLN A CA 1
ATOM 582 C C . GLN A 1 78 ? 8.300 -13.244 -7.735 1.00 62.22 78 GLN A C 1
ATOM 584 O O . GLN A 1 78 ? 8.360 -13.969 -8.728 1.00 62.22 78 GLN A O 1
ATOM 589 N N . ARG A 1 79 ? 8.440 -13.775 -6.511 1.00 46.09 79 ARG A N 1
ATOM 590 C CA . ARG A 1 79 ? 8.514 -15.237 -6.336 1.00 46.09 79 ARG A CA 1
ATOM 591 C C . ARG A 1 79 ? 7.152 -15.873 -6.623 1.00 46.09 79 ARG A C 1
ATOM 593 O O . ARG A 1 79 ? 6.249 -15.814 -5.796 1.00 46.09 79 ARG A O 1
ATOM 600 N N . ALA A 1 80 ? 7.044 -16.515 -7.784 1.00 46.38 80 ALA A N 1
ATOM 601 C CA . ALA A 1 80 ? 6.031 -17.527 -8.055 1.00 46.38 80 ALA A CA 1
ATOM 602 C C . ALA A 1 80 ? 6.147 -18.687 -7.040 1.00 46.38 80 ALA A C 1
ATOM 604 O O . ALA A 1 80 ? 7.255 -18.974 -6.567 1.00 46.38 80 ALA A O 1
ATOM 605 N N . PRO A 1 81 ? 5.044 -19.380 -6.702 1.00 46.72 81 PRO A N 1
ATOM 606 C CA . PRO A 1 81 ? 5.122 -20.593 -5.907 1.00 46.72 81 PRO A CA 1
ATOM 607 C C . PRO A 1 81 ? 5.867 -21.673 -6.706 1.00 46.72 81 PRO A C 1
ATOM 609 O O . PRO A 1 81 ? 5.551 -21.932 -7.864 1.00 46.72 81 PRO A O 1
ATOM 612 N N . SER A 1 82 ? 6.838 -22.314 -6.052 1.00 40.62 82 SER A N 1
ATOM 613 C CA . SER A 1 82 ? 7.438 -23.594 -6.455 1.00 40.62 82 SER A CA 1
ATOM 614 C C . SER A 1 82 ? 8.382 -23.566 -7.667 1.00 40.62 82 SER A C 1
ATOM 616 O O . SER A 1 82 ? 8.030 -23.989 -8.765 1.00 40.62 82 SER A O 1
ATOM 618 N N . GLN A 1 83 ? 9.663 -23.260 -7.437 1.00 41.75 83 GLN A N 1
ATOM 619 C CA . GLN A 1 83 ? 10.686 -24.073 -8.101 1.00 41.75 83 GLN A CA 1
ATOM 620 C C . GLN A 1 83 ? 10.727 -25.414 -7.374 1.00 41.75 83 GLN A C 1
ATOM 622 O O . GLN A 1 83 ? 11.412 -25.589 -6.368 1.00 41.75 83 GLN A O 1
ATOM 627 N N . THR A 1 84 ? 9.925 -26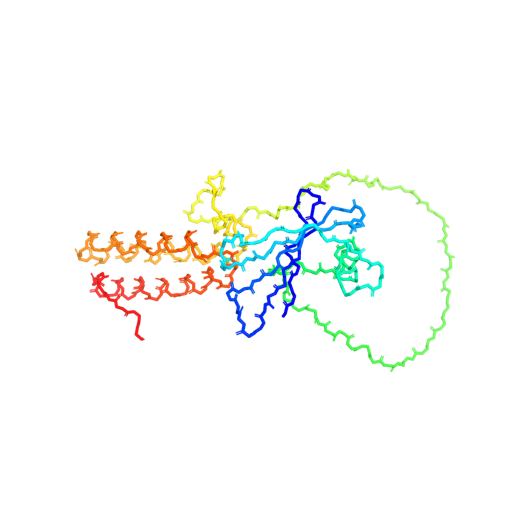.355 -7.865 1.00 35.12 84 THR A N 1
ATOM 628 C CA . THR A 1 84 ? 10.121 -27.773 -7.599 1.00 35.12 84 THR A CA 1
ATOM 629 C C . THR A 1 84 ? 11.542 -28.093 -8.039 1.00 35.12 84 THR A C 1
ATOM 631 O O . THR A 1 84 ? 11.856 -28.080 -9.229 1.00 35.12 84 THR A O 1
ATOM 634 N N . VAL A 1 85 ? 12.422 -28.318 -7.067 1.00 46.25 85 VAL A N 1
ATOM 635 C CA . VAL A 1 85 ? 13.740 -28.894 -7.300 1.00 46.25 85 VAL A CA 1
ATOM 636 C C . VAL A 1 85 ? 13.487 -30.287 -7.865 1.00 46.25 85 VAL A C 1
ATOM 638 O O . VAL A 1 85 ? 13.247 -31.235 -7.121 1.00 46.25 85 VAL A O 1
ATOM 641 N N . SER A 1 86 ? 13.468 -30.407 -9.190 1.00 40.31 86 SER A N 1
ATOM 642 C CA . SER A 1 86 ? 13.479 -31.705 -9.849 1.00 40.31 86 SER A CA 1
ATOM 643 C C . SER A 1 86 ? 14.895 -32.253 -9.699 1.00 40.31 86 SER A C 1
ATOM 645 O O . SER A 1 86 ? 15.775 -32.015 -10.525 1.00 40.31 86 SER A O 1
ATOM 647 N N . GLN A 1 87 ? 15.145 -32.904 -8.562 1.00 40.72 87 GLN A N 1
ATOM 648 C CA . GLN A 1 87 ? 16.284 -33.794 -8.397 1.00 40.72 87 GLN A CA 1
ATOM 649 C C . GLN A 1 87 ? 16.124 -34.916 -9.423 1.00 40.72 87 GLN A C 1
ATOM 651 O O . GLN A 1 87 ? 15.286 -35.801 -9.268 1.00 40.72 87 GLN A O 1
ATOM 656 N N . ALA A 1 88 ? 16.910 -34.853 -10.494 1.00 47.78 88 ALA A N 1
ATOM 657 C CA . ALA A 1 88 ? 17.058 -35.965 -11.415 1.00 47.78 88 ALA A CA 1
ATOM 658 C C . ALA A 1 88 ? 17.723 -37.140 -10.674 1.00 47.78 88 ALA A C 1
ATOM 660 O O . ALA A 1 88 ? 18.813 -36.955 -10.121 1.00 47.78 88 ALA A O 1
ATOM 661 N N . PRO A 1 89 ? 17.133 -38.349 -10.661 1.00 45.72 89 PRO A N 1
ATOM 662 C CA . PRO A 1 89 ? 17.881 -39.537 -10.320 1.00 45.72 89 PRO A CA 1
ATOM 663 C C . PRO A 1 89 ? 18.748 -39.950 -11.512 1.00 45.72 89 PRO A C 1
ATOM 665 O O . PRO A 1 89 ? 18.357 -39.890 -12.678 1.00 45.72 89 PRO A O 1
ATOM 668 N N . VAL A 1 90 ? 19.959 -40.364 -11.174 1.00 45.84 90 VAL A N 1
ATOM 669 C CA . VAL A 1 90 ? 20.956 -40.980 -12.044 1.00 45.84 90 VAL A CA 1
ATOM 670 C C . VAL A 1 90 ? 20.457 -42.293 -12.660 1.00 45.84 90 VAL A C 1
ATOM 672 O O . VAL A 1 90 ? 20.004 -43.181 -11.945 1.00 45.84 90 VAL A O 1
ATOM 675 N N . GLY A 1 91 ? 20.687 -42.437 -13.970 1.00 43.31 91 GLY A N 1
ATOM 676 C CA . GLY A 1 91 ? 20.969 -43.719 -14.626 1.00 43.31 91 GLY A CA 1
ATOM 677 C C . GLY A 1 91 ? 19.852 -44.325 -15.483 1.00 43.31 91 GLY A C 1
ATOM 678 O O . GLY A 1 91 ? 18.939 -44.944 -14.957 1.00 43.31 91 GLY A O 1
ATOM 679 N N . ALA A 1 92 ? 19.995 -44.250 -16.812 1.00 40.28 92 ALA A N 1
ATOM 680 C CA . ALA A 1 92 ? 20.295 -45.409 -17.672 1.00 40.28 92 ALA A CA 1
ATOM 681 C C . ALA A 1 92 ? 20.105 -45.084 -19.171 1.00 40.28 92 ALA A C 1
ATOM 683 O O . ALA A 1 92 ? 19.179 -44.404 -19.596 1.00 40.28 92 ALA A O 1
ATOM 684 N N . THR A 1 93 ? 21.047 -45.602 -19.947 1.00 42.47 93 THR A N 1
ATOM 685 C CA . THR A 1 93 ? 21.312 -45.523 -21.389 1.00 42.47 93 THR A CA 1
ATOM 686 C C . THR A 1 93 ? 20.206 -46.102 -22.286 1.00 42.47 93 THR A C 1
ATOM 688 O O . THR A 1 93 ? 19.682 -47.167 -21.966 1.00 42.47 93 THR A O 1
ATOM 691 N N . SER A 1 94 ? 19.970 -45.513 -23.475 1.00 45.88 94 SER A N 1
ATOM 692 C CA . SER A 1 94 ? 20.058 -46.203 -24.792 1.00 45.88 94 SER A CA 1
ATOM 693 C C . SER A 1 94 ? 19.704 -45.316 -26.009 1.00 45.88 94 SER A C 1
ATOM 695 O O . SER A 1 94 ? 18.601 -44.802 -26.137 1.00 45.88 94 SER A O 1
ATOM 697 N N . SER A 1 95 ? 20.708 -45.190 -26.881 1.00 45.66 95 SER A N 1
ATOM 698 C CA . SER A 1 95 ? 20.805 -45.059 -28.350 1.00 45.66 95 SER A CA 1
ATOM 699 C C . SER A 1 95 ? 19.628 -44.650 -29.272 1.00 45.66 95 SER A C 1
ATOM 701 O O . SER A 1 95 ? 18.687 -45.403 -29.474 1.00 45.66 95 SER A O 1
ATOM 703 N N . SER A 1 96 ? 19.883 -43.546 -29.998 1.00 46.34 96 SER A N 1
ATOM 704 C CA . SER A 1 96 ? 19.982 -43.381 -31.473 1.00 46.34 96 SER A CA 1
ATOM 705 C C . SER A 1 96 ? 18.787 -43.467 -32.451 1.00 46.34 96 SER A C 1
ATOM 707 O O . SER A 1 96 ? 18.172 -44.511 -32.624 1.00 46.34 96 SER A O 1
ATOM 709 N N . GLN A 1 97 ? 18.739 -42.397 -33.277 1.00 49.59 97 GLN A N 1
ATOM 710 C CA . GLN A 1 97 ? 18.240 -42.241 -34.669 1.00 49.59 97 GLN A CA 1
ATOM 711 C C . GLN A 1 97 ? 16.718 -42.017 -34.830 1.00 49.59 97 GLN A C 1
ATOM 713 O O . GLN A 1 97 ? 15.918 -42.682 -34.196 1.00 49.59 97 GLN A O 1
ATOM 718 N N . VAL A 1 98 ? 16.222 -41.057 -35.629 1.00 42.81 98 VAL A N 1
ATOM 719 C CA . VAL A 1 98 ? 16.497 -40.802 -37.060 1.00 42.81 98 VAL A CA 1
ATOM 720 C C . VAL A 1 98 ? 16.229 -39.326 -37.442 1.00 42.81 98 VAL A C 1
ATOM 722 O O . VAL A 1 98 ? 15.243 -38.732 -37.015 1.00 42.81 98 VAL A O 1
ATOM 725 N N . LEU A 1 99 ? 17.096 -38.768 -38.301 1.00 42.03 99 LEU A N 1
ATOM 726 C CA . LEU A 1 99 ? 16.914 -37.521 -39.065 1.00 42.03 99 LEU A CA 1
ATOM 727 C C . LEU A 1 99 ? 15.818 -37.655 -40.140 1.00 42.03 99 LEU A C 1
ATOM 729 O O . LEU A 1 99 ? 15.923 -38.555 -40.970 1.00 42.03 99 LEU A O 1
ATOM 733 N N . GLN A 1 100 ? 14.917 -36.669 -40.249 1.00 46.66 100 GLN A N 1
ATOM 734 C CA . GLN A 1 100 ? 14.305 -36.238 -41.523 1.00 46.66 100 GLN A CA 1
ATOM 735 C C . GLN A 1 100 ? 13.996 -34.720 -41.509 1.00 46.66 100 GLN A C 1
ATOM 737 O O . GLN A 1 100 ? 13.392 -34.239 -40.552 1.00 46.66 100 GLN A O 1
ATOM 742 N N . PRO A 1 101 ? 14.368 -33.961 -42.559 1.00 50.81 101 PRO A N 1
ATOM 743 C CA . PRO A 1 101 ? 13.734 -32.697 -42.978 1.00 50.81 101 PRO A CA 1
ATOM 744 C C . PRO A 1 101 ? 12.978 -32.887 -44.324 1.00 50.81 101 PRO A C 1
ATOM 746 O O . PRO A 1 101 ? 13.075 -33.978 -44.891 1.00 50.81 101 PRO A O 1
ATOM 749 N N . PRO A 1 102 ? 12.370 -31.860 -44.971 1.00 59.75 102 PRO A N 1
ATOM 750 C CA . PRO A 1 102 ? 11.775 -30.578 -44.535 1.00 59.75 102 PRO A CA 1
ATOM 751 C C . PRO A 1 102 ? 10.259 -30.503 -44.921 1.00 59.75 102 PRO A C 1
ATOM 753 O O . PRO A 1 102 ? 9.757 -31.338 -45.661 1.00 59.75 102 PRO A O 1
ATOM 756 N N . THR A 1 103 ? 9.424 -29.566 -44.457 1.00 35.88 103 THR A N 1
ATOM 757 C CA . THR A 1 103 ? 9.181 -28.254 -45.096 1.00 35.88 103 THR A CA 1
ATOM 758 C C . THR A 1 103 ? 8.100 -27.468 -44.331 1.00 35.88 103 THR A C 1
ATOM 760 O O . THR A 1 103 ? 7.079 -28.015 -43.925 1.00 35.88 103 THR A O 1
ATOM 763 N N . THR A 1 104 ? 8.375 -26.172 -44.152 1.00 40.72 104 THR A N 1
ATOM 764 C CA . THR A 1 104 ? 7.465 -25.003 -44.183 1.00 40.72 104 THR A CA 1
ATOM 765 C C . THR A 1 104 ? 6.009 -25.314 -44.579 1.00 40.72 104 THR A C 1
ATOM 767 O O . THR A 1 104 ? 5.772 -25.941 -45.602 1.00 40.72 104 THR A O 1
ATOM 770 N N . THR A 1 105 ? 4.954 -24.823 -43.923 1.00 38.53 105 THR A N 1
ATOM 771 C C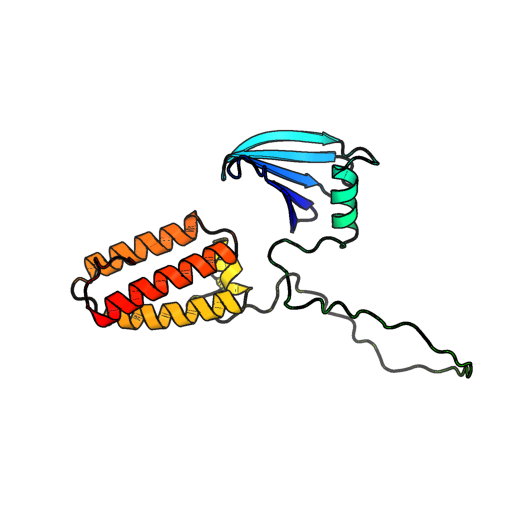A . THR A 1 105 ? 4.641 -23.399 -43.716 1.00 38.53 105 THR A CA 1
ATOM 772 C C . THR A 1 105 ? 3.406 -23.298 -42.806 1.00 38.53 105 THR A C 1
ATOM 774 O O . THR A 1 105 ? 2.349 -23.817 -43.151 1.00 38.53 105 THR A O 1
ATOM 777 N N . THR A 1 106 ? 3.478 -22.592 -41.681 1.00 42.16 106 THR A N 1
ATOM 778 C CA . THR A 1 106 ? 2.330 -21.842 -41.138 1.00 42.16 106 THR A CA 1
ATOM 779 C C . THR A 1 106 ? 2.903 -20.614 -40.428 1.00 42.16 106 THR A C 1
ATOM 781 O O . THR A 1 106 ? 3.900 -20.762 -39.719 1.00 42.16 106 THR A O 1
ATOM 784 N N . PRO A 1 107 ? 2.375 -19.402 -40.666 1.00 47.97 107 PRO A N 1
ATOM 785 C CA . PRO A 1 107 ? 3.027 -18.179 -40.230 1.00 47.97 107 PRO A CA 1
ATOM 786 C C . PRO A 1 107 ? 2.958 -18.041 -38.714 1.00 47.97 107 PRO A C 1
ATOM 788 O O . PRO A 1 107 ? 1.879 -18.087 -38.122 1.00 47.97 107 PRO A O 1
ATOM 791 N N . ALA A 1 108 ? 4.119 -17.793 -38.114 1.00 42.44 108 ALA A N 1
ATOM 792 C CA . ALA A 1 108 ? 4.199 -17.033 -36.886 1.00 42.44 108 ALA A CA 1
ATOM 793 C C . ALA A 1 108 ? 3.474 -15.697 -37.111 1.00 42.44 108 ALA A C 1
ATOM 795 O O . ALA A 1 108 ? 3.891 -14.891 -37.942 1.00 42.44 108 ALA A O 1
ATOM 796 N N . THR A 1 109 ? 2.373 -15.484 -36.391 1.00 39.44 109 THR A N 1
ATOM 797 C CA . THR A 1 109 ? 1.968 -14.124 -36.037 1.00 39.44 109 THR A CA 1
ATOM 798 C C . THR A 1 109 ? 2.791 -13.765 -34.815 1.00 39.44 109 THR A C 1
ATOM 800 O O . THR A 1 109 ? 2.459 -14.111 -33.685 1.00 39.44 109 THR A O 1
ATOM 803 N N . ASP A 1 110 ? 3.944 -13.180 -35.108 1.00 42.19 110 ASP A N 1
ATOM 804 C CA . ASP A 1 110 ? 4.621 -12.262 -34.212 1.00 42.19 110 ASP A CA 1
ATOM 805 C C . ASP A 1 110 ? 3.752 -10.997 -34.046 1.00 42.19 110 ASP A C 1
ATOM 807 O O . ASP A 1 110 ? 2.942 -10.680 -34.922 1.00 42.19 110 ASP A O 1
ATOM 811 N N . ALA A 1 111 ? 3.982 -10.276 -32.949 1.00 42.56 111 ALA A N 1
ATOM 812 C CA . ALA A 1 111 ? 3.237 -9.138 -32.397 1.00 42.56 111 ALA A CA 1
ATOM 813 C C . ALA A 1 111 ? 1.966 -9.532 -31.603 1.00 42.56 111 ALA A C 1
ATOM 815 O O . ALA A 1 111 ? 0.974 -9.981 -32.158 1.00 42.56 111 ALA A O 1
ATOM 816 N N . GLN A 1 112 ? 1.893 -9.356 -30.280 1.00 39.31 112 GLN A N 1
ATOM 817 C CA . GLN A 1 112 ? 2.442 -8.247 -29.498 1.00 39.31 112 GLN A CA 1
ATOM 818 C C . GLN A 1 112 ? 3.051 -8.728 -28.172 1.00 39.31 112 GLN A C 1
ATOM 820 O O . GLN A 1 112 ? 2.355 -9.008 -27.198 1.00 39.31 112 GLN A O 1
ATOM 825 N N . HIS A 1 113 ? 4.383 -8.730 -28.128 1.00 44.72 113 HIS A N 1
ATOM 826 C CA . HIS A 1 113 ? 5.112 -8.336 -26.929 1.00 44.72 113 HIS A CA 1
ATOM 827 C C . HIS A 1 113 ? 4.783 -6.869 -26.637 1.00 44.72 113 HIS A C 1
ATOM 829 O O . HIS A 1 113 ? 5.421 -5.964 -27.162 1.00 44.72 113 HIS A O 1
ATOM 835 N N . ASP A 1 114 ? 3.773 -6.644 -25.811 1.00 43.94 114 ASP A N 1
ATOM 836 C CA . ASP A 1 114 ? 3.618 -5.398 -25.074 1.00 43.94 114 ASP A CA 1
ATOM 837 C C . ASP A 1 114 ? 2.863 -5.729 -23.795 1.00 43.94 114 ASP A C 1
ATOM 839 O O . ASP A 1 114 ? 1.656 -5.950 -23.845 1.00 43.94 114 ASP A O 1
ATOM 843 N N . SER A 1 115 ? 3.589 -5.912 -22.689 1.00 41.75 115 SER A N 1
ATOM 844 C CA . SER A 1 115 ? 3.079 -5.803 -21.314 1.00 41.75 115 SER A CA 1
ATOM 845 C C . SER A 1 115 ? 4.175 -6.193 -20.323 1.00 41.75 115 SER A C 1
ATOM 847 O O . SER A 1 115 ? 4.202 -7.297 -19.787 1.00 41.75 115 SER A O 1
ATOM 849 N N . ALA A 1 116 ? 5.034 -5.237 -19.975 1.00 44.72 116 ALA A N 1
ATOM 850 C CA . ALA A 1 116 ? 5.741 -5.250 -18.688 1.00 44.72 116 ALA A CA 1
ATOM 851 C C . ALA A 1 116 ? 4.787 -4.928 -17.510 1.00 44.72 116 ALA A C 1
ATOM 853 O O . ALA A 1 116 ? 5.201 -4.384 -16.490 1.00 44.72 116 ALA A O 1
ATOM 854 N N . ASN A 1 117 ? 3.493 -5.216 -17.673 1.00 51.84 117 ASN A N 1
ATOM 855 C CA . ASN A 1 117 ? 2.437 -4.948 -16.719 1.00 51.84 117 ASN A CA 1
ATOM 856 C C . ASN A 1 117 ? 1.356 -6.016 -16.932 1.00 51.84 117 ASN A C 1
ATOM 858 O O . ASN A 1 117 ? 0.680 -6.011 -17.956 1.00 51.84 117 ASN A O 1
ATOM 862 N N . GLY A 1 118 ? 1.258 -6.990 -16.022 1.00 58.25 118 GLY A N 1
ATOM 863 C CA . GLY A 1 118 ? 0.247 -8.050 -16.107 1.00 58.25 118 GLY A CA 1
ATOM 864 C C . GLY A 1 118 ? -1.182 -7.485 -16.183 1.00 58.25 118 GLY A C 1
ATOM 865 O O . GLY A 1 118 ? -1.383 -6.291 -15.946 1.00 58.25 118 GLY A O 1
ATOM 866 N N . PRO A 1 119 ? -2.192 -8.315 -16.503 1.00 73.81 119 PRO A N 1
ATOM 867 C CA . PRO A 1 119 ? -3.569 -7.845 -16.599 1.00 73.81 119 PRO A CA 1
ATOM 868 C C . PRO A 1 119 ? -3.982 -7.136 -15.3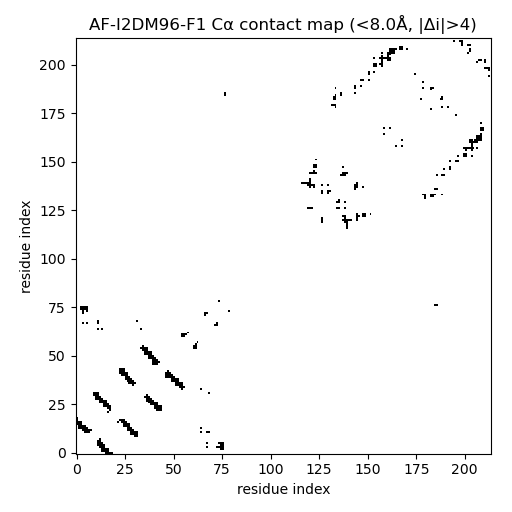06 1.00 73.81 119 PRO A C 1
ATOM 870 O O . PRO A 1 119 ? -3.752 -7.649 -14.207 1.00 73.81 119 PRO A O 1
ATOM 873 N N . VAL A 1 120 ? -4.590 -5.957 -15.450 1.00 82.50 120 VAL A N 1
ATOM 874 C CA . VAL A 1 120 ? -5.129 -5.195 -14.320 1.00 82.50 120 VAL A CA 1
ATOM 875 C 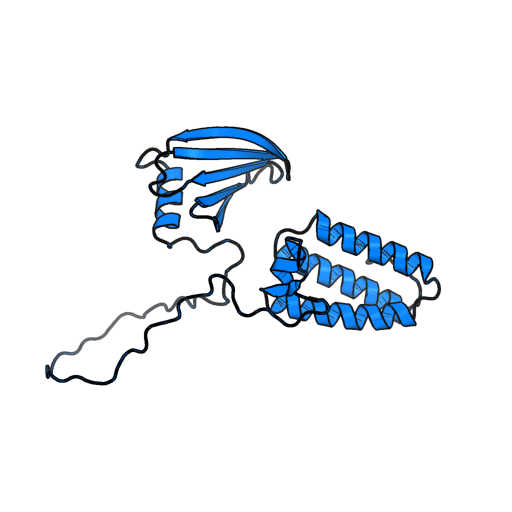C . VAL A 1 120 ? -6.202 -6.036 -13.638 1.00 82.50 120 VAL A C 1
ATOM 877 O O . VAL A 1 120 ? -7.120 -6.549 -14.279 1.00 82.50 120 VAL A O 1
ATOM 880 N N . GLN A 1 121 ? -6.067 -6.197 -12.330 1.00 88.19 121 GLN A N 1
ATOM 881 C CA . GLN A 1 121 ? -6.978 -6.979 -11.516 1.00 88.19 121 GLN A CA 1
ATOM 882 C C . GLN A 1 121 ? -8.232 -6.168 -11.182 1.00 88.19 121 GLN A C 1
ATOM 884 O O . GLN A 1 121 ? -8.197 -4.945 -11.059 1.00 88.19 121 GLN A O 1
ATOM 889 N N . GLN A 1 122 ? -9.357 -6.855 -10.989 1.00 89.75 122 GLN A N 1
ATOM 890 C CA . GLN A 1 122 ? -10.559 -6.218 -10.457 1.00 89.75 122 GLN A CA 1
ATOM 891 C C . GLN A 1 122 ? -10.344 -5.887 -8.975 1.00 89.75 122 GLN A C 1
ATOM 893 O O . GLN A 1 122 ? -10.134 -6.790 -8.173 1.00 89.75 122 GLN A O 1
ATOM 898 N N . THR A 1 123 ? -10.442 -4.628 -8.574 1.00 92.50 123 THR A N 1
ATOM 899 C CA . THR A 1 123 ? -10.303 -4.210 -7.168 1.00 92.50 123 THR A CA 1
ATOM 900 C C . THR A 1 123 ? -11.592 -3.531 -6.697 1.00 92.50 123 THR A C 1
ATOM 902 O O . THR A 1 123 ? -12.564 -3.421 -7.448 1.00 92.50 123 THR A O 1
ATOM 905 N N . SER A 1 124 ? -11.656 -3.116 -5.432 1.00 90.69 124 SER A N 1
ATOM 906 C CA . SER A 1 124 ? -12.778 -2.330 -4.901 1.00 90.69 124 SER A CA 1
ATOM 907 C C . SER A 1 124 ? -12.741 -0.857 -5.331 1.00 90.69 124 SER A C 1
ATOM 909 O O . SER A 1 124 ? -13.677 -0.104 -5.052 1.00 90.69 124 SER A O 1
ATOM 911 N N . PHE A 1 125 ? -11.675 -0.445 -6.024 1.00 91.31 125 PHE A N 1
ATOM 912 C CA . PHE A 1 125 ? -11.473 0.896 -6.551 1.00 91.31 125 PHE A CA 1
ATOM 913 C C . PHE A 1 125 ? -11.138 0.862 -8.048 1.00 91.31 125 PHE A C 1
ATOM 915 O O . PHE A 1 125 ? -11.013 -0.180 -8.679 1.00 91.31 125 PHE A O 1
ATOM 922 N N . ASP A 1 126 ? -11.042 2.041 -8.647 1.00 88.62 126 ASP A N 1
ATOM 923 C CA . ASP A 1 126 ? -10.761 2.187 -10.070 1.00 88.62 126 ASP A CA 1
ATOM 924 C C . ASP A 1 126 ? -9.246 2.197 -10.312 1.00 88.62 126 ASP A C 1
ATOM 926 O O . ASP A 1 126 ? -8.569 3.188 -10.023 1.00 88.62 126 ASP A O 1
ATOM 930 N N . CYS A 1 127 ? -8.713 1.099 -10.850 1.00 87.94 127 CYS A N 1
ATOM 931 C CA . CYS A 1 127 ? -7.286 0.962 -11.140 1.00 87.94 127 CYS A CA 1
ATOM 932 C C . CYS A 1 127 ? -6.754 1.978 -12.158 1.00 87.94 127 CYS A C 1
ATOM 934 O O . CYS A 1 127 ? -5.571 2.312 -12.114 1.00 87.94 127 CYS A O 1
ATOM 936 N N . SER A 1 128 ? -7.600 2.555 -13.018 1.00 86.38 128 SER A N 1
ATOM 937 C CA . SER A 1 128 ? -7.187 3.638 -13.921 1.00 86.38 128 SER A CA 1
ATOM 938 C C . SER A 1 128 ? -6.916 4.954 -13.184 1.00 86.38 128 SER A C 1
ATOM 940 O O . SER A 1 128 ? -6.344 5.881 -13.755 1.00 86.38 128 SER A O 1
ATOM 942 N N . LYS A 1 129 ? -7.314 5.053 -11.911 1.00 85.50 129 LYS A N 1
ATOM 943 C CA . LYS A 1 129 ? -7.076 6.210 -11.039 1.00 85.50 129 LYS A CA 1
ATOM 944 C C . LYS A 1 129 ? -5.987 5.962 -10.000 1.00 85.50 129 LYS A C 1
ATOM 946 O O . LYS A 1 129 ? -5.780 6.846 -9.168 1.00 85.50 129 LYS A O 1
ATOM 951 N N . ALA A 1 130 ? -5.309 4.814 -10.053 1.00 84.25 130 ALA A N 1
ATOM 952 C CA . ALA A 1 130 ? -4.220 4.486 -9.145 1.00 84.25 130 ALA A CA 1
ATOM 953 C C . ALA A 1 130 ? -3.090 5.520 -9.270 1.00 84.25 130 ALA A C 1
ATOM 955 O O . ALA A 1 130 ? -2.555 5.756 -10.355 1.00 84.25 130 ALA A O 1
ATOM 956 N N . LYS A 1 131 ? -2.736 6.160 -8.156 1.00 84.06 131 LYS A N 1
ATOM 957 C CA . LYS A 1 131 ? -1.691 7.196 -8.079 1.00 84.06 131 LYS A CA 1
ATOM 958 C C . LYS A 1 131 ? -0.593 6.849 -7.085 1.00 84.06 131 LYS A C 1
ATOM 960 O O . LYS A 1 131 ? 0.463 7.479 -7.116 1.00 84.06 131 LYS A O 1
ATOM 965 N N . SER A 1 132 ? -0.838 5.889 -6.197 1.00 86.31 132 SER A N 1
ATOM 966 C CA . SER A 1 132 ? 0.106 5.500 -5.156 1.00 86.31 132 SER A CA 1
ATOM 967 C C . SER A 1 132 ? 0.740 4.132 -5.408 1.00 86.31 132 SER A C 1
ATOM 969 O O . SER A 1 132 ? 0.213 3.299 -6.144 1.00 86.31 132 SER A O 1
ATOM 971 N N . ILE A 1 133 ? 1.898 3.896 -4.778 1.00 88.50 133 ILE A N 1
ATOM 972 C CA . ILE A 1 133 ? 2.591 2.599 -4.825 1.00 88.50 133 ILE A CA 1
ATOM 973 C C . ILE A 1 133 ? 1.673 1.470 -4.310 1.00 88.50 133 ILE A C 1
ATOM 975 O O . ILE A 1 133 ? 1.555 0.470 -5.014 1.00 88.50 133 ILE A O 1
ATOM 979 N N . PRO A 1 134 ? 0.983 1.610 -3.156 1.00 90.56 134 PRO A N 1
ATOM 980 C CA . PRO A 1 134 ? -0.034 0.655 -2.721 1.00 90.56 134 PRO A CA 1
ATOM 981 C C . PRO A 1 134 ? -1.100 0.346 -3.768 1.00 90.56 134 PRO A C 1
ATOM 983 O O . PRO A 1 134 ? -1.335 -0.820 -4.059 1.00 90.56 134 PRO A O 1
ATOM 986 N N . GLU A 1 135 ? -1.720 1.372 -4.354 1.00 91.75 135 GLU A N 1
ATOM 987 C CA . GLU A 1 135 ? -2.785 1.193 -5.345 1.00 91.75 135 GLU A CA 1
ATOM 988 C C . GLU A 1 135 ? -2.271 0.473 -6.593 1.00 91.75 135 GLU A C 1
ATOM 990 O O . GLU A 1 135 ? -2.918 -0.449 -7.084 1.00 91.75 135 GLU A O 1
ATOM 995 N N . PHE A 1 136 ? -1.075 0.835 -7.065 1.00 91.50 136 PHE A N 1
ATOM 996 C CA . PHE A 1 136 ? -0.438 0.151 -8.183 1.00 91.50 136 PHE A CA 1
ATOM 997 C C . PHE A 1 136 ? -0.188 -1.331 -7.875 1.00 91.50 136 PHE A C 1
ATOM 999 O O . PHE A 1 136 ? -0.505 -2.180 -8.706 1.00 91.50 136 PHE A O 1
ATOM 1006 N N . LEU A 1 137 ? 0.339 -1.653 -6.687 1.00 89.75 137 LEU A N 1
ATOM 1007 C CA . LEU A 1 137 ? 0.569 -3.038 -6.266 1.00 89.75 137 LEU A CA 1
ATOM 1008 C C . LEU A 1 137 ? -0.740 -3.831 -6.200 1.00 89.75 137 LEU A C 1
ATOM 1010 O O . LEU A 1 137 ? -0.799 -4.943 -6.712 1.00 89.75 137 LEU A O 1
ATOM 1014 N N . ILE A 1 138 ? -1.800 -3.249 -5.635 1.00 91.12 138 ILE A N 1
ATOM 1015 C CA . ILE A 1 138 ? -3.112 -3.903 -5.535 1.00 91.12 138 ILE A CA 1
ATOM 1016 C C . ILE A 1 138 ? -3.706 -4.174 -6.926 1.00 91.12 138 ILE A C 1
ATOM 1018 O O . ILE A 1 138 ? -4.312 -5.217 -7.143 1.00 91.12 138 ILE A O 1
ATOM 1022 N N . CYS A 1 139 ? -3.502 -3.276 -7.890 1.00 91.19 139 CYS A N 1
ATOM 1023 C CA . CYS A 1 139 ? -4.017 -3.438 -9.250 1.00 91.19 139 CYS A CA 1
ATOM 1024 C C . CYS A 1 139 ? -3.295 -4.500 -10.087 1.00 91.19 139 CYS A C 1
ATOM 1026 O O . CYS A 1 139 ? -3.871 -4.966 -11.067 1.00 91.19 139 CYS A O 1
ATOM 1028 N N . HIS A 1 140 ? -2.068 -4.886 -9.734 1.00 88.06 140 HIS A N 1
ATOM 1029 C CA . HIS A 1 140 ? -1.255 -5.814 -10.533 1.00 88.06 140 HIS A CA 1
ATOM 1030 C C . HIS A 1 140 ? -0.890 -7.105 -9.787 1.00 88.06 140 HIS A C 1
ATOM 1032 O O . HIS A 1 140 ? -0.174 -7.940 -10.335 1.00 88.06 140 HIS A O 1
ATOM 1038 N N . ASP A 1 141 ? -1.399 -7.298 -8.567 1.00 88.12 141 ASP A N 1
ATOM 1039 C CA . ASP A 1 141 ? -1.223 -8.520 -7.785 1.00 88.12 141 ASP A CA 1
ATOM 1040 C C . ASP A 1 141 ? -2.588 -9.162 -7.468 1.00 88.12 141 ASP A C 1
ATOM 1042 O O . ASP A 1 141 ? -3.452 -8.516 -6.864 1.00 88.12 141 ASP A O 1
ATOM 1046 N N . PRO A 1 142 ? -2.818 -10.427 -7.863 1.00 88.44 142 PRO A N 1
ATOM 1047 C CA . PRO A 1 142 ? -4.117 -11.077 -7.702 1.00 88.44 142 PRO A CA 1
ATOM 1048 C C . PRO A 1 142 ? -4.500 -11.312 -6.234 1.00 88.44 142 PRO A C 1
ATOM 1050 O O . PRO A 1 142 ? -5.687 -11.237 -5.902 1.00 88.44 142 PRO A O 1
ATOM 1053 N N . ASP A 1 143 ? -3.527 -11.549 -5.350 1.00 91.44 143 ASP A N 1
ATOM 1054 C CA . ASP A 1 143 ? -3.790 -11.790 -3.929 1.00 91.44 143 ASP A CA 1
ATOM 1055 C C . ASP A 1 143 ? -4.161 -10.483 -3.225 1.00 91.44 143 ASP A C 1
ATOM 1057 O O . ASP A 1 143 ? -5.127 -10.442 -2.461 1.00 91.44 143 ASP A O 1
ATOM 1061 N N . LEU A 1 144 ? -3.450 -9.391 -3.527 1.00 92.50 144 LEU A N 1
ATOM 1062 C CA . LEU A 1 144 ? -3.782 -8.060 -3.014 1.00 92.50 144 LEU A CA 1
ATOM 1063 C C . LEU A 1 144 ? -5.141 -7.584 -3.526 1.00 92.50 144 LEU A C 1
ATOM 1065 O O . LEU A 1 144 ? -5.929 -7.052 -2.748 1.00 92.50 144 LEU A O 1
ATOM 1069 N N . ALA A 1 145 ? -5.450 -7.810 -4.804 1.00 92.25 145 ALA A N 1
ATOM 1070 C CA . ALA A 1 145 ? -6.759 -7.490 -5.361 1.00 92.25 145 ALA A CA 1
ATOM 1071 C C . ALA A 1 145 ? -7.884 -8.290 -4.684 1.00 92.25 145 ALA A C 1
ATOM 1073 O O . ALA A 1 145 ? -8.960 -7.751 -4.421 1.00 92.25 145 ALA A O 1
ATOM 1074 N N . ALA A 1 146 ? -7.653 -9.571 -4.378 1.00 92.62 146 ALA A N 1
ATOM 1075 C CA . ALA A 1 146 ? -8.607 -10.390 -3.635 1.00 92.62 146 ALA A CA 1
ATOM 1076 C C . ALA A 1 146 ? -8.803 -9.886 -2.197 1.00 92.62 146 ALA A C 1
ATOM 1078 O O . ALA A 1 146 ? -9.946 -9.728 -1.765 1.00 92.62 146 ALA A O 1
ATOM 1079 N N . ALA A 1 147 ? -7.712 -9.575 -1.492 1.00 94.00 147 ALA A N 1
ATOM 1080 C CA . ALA A 1 147 ? -7.751 -9.004 -0.148 1.00 94.00 147 ALA A CA 1
ATOM 1081 C C . ALA A 1 147 ? -8.468 -7.644 -0.116 1.00 94.00 147 ALA A C 1
ATOM 1083 O O . ALA A 1 147 ? -9.202 -7.351 0.826 1.00 94.00 147 ALA A O 1
ATOM 1084 N N . ASP A 1 148 ? -8.312 -6.834 -1.164 1.00 96.00 148 ASP A N 1
ATOM 1085 C CA . ASP A 1 148 ? -8.986 -5.547 -1.303 1.00 96.00 148 ASP A CA 1
ATOM 1086 C C . ASP A 1 148 ? -10.510 -5.685 -1.423 1.00 96.00 148 ASP A C 1
ATOM 1088 O O . ASP A 1 148 ? -11.253 -5.018 -0.699 1.00 96.00 148 ASP A O 1
ATOM 1092 N N . ARG A 1 149 ? -10.989 -6.601 -2.276 1.00 95.12 149 ARG A N 1
ATOM 1093 C CA . ARG A 1 149 ? -12.430 -6.885 -2.419 1.00 95.12 149 ARG A CA 1
ATOM 1094 C C . ARG A 1 149 ? -13.034 -7.422 -1.118 1.00 95.12 149 ARG A C 1
ATOM 1096 O O . ARG A 1 149 ? -14.075 -6.945 -0.675 1.00 95.12 149 ARG A O 1
ATOM 1103 N N . ASP A 1 150 ? -12.344 -8.358 -0.477 1.00 94.88 150 ASP A N 1
ATOM 1104 C CA . ASP A 1 150 ? -12.747 -8.957 0.800 1.00 94.88 150 ASP A CA 1
ATOM 1105 C C . ASP A 1 150 ? -12.797 -7.923 1.946 1.00 94.88 150 ASP A C 1
ATOM 1107 O O . ASP A 1 150 ? -13.736 -7.888 2.754 1.00 94.88 150 ASP A O 1
ATOM 1111 N N . LEU A 1 151 ? -11.836 -6.993 1.982 1.00 96.44 151 LEU A N 1
ATOM 1112 C CA . LEU A 1 151 ? -11.871 -5.883 2.928 1.00 96.44 151 LEU A CA 1
ATOM 1113 C C . LEU A 1 151 ? -13.037 -4.929 2.645 1.00 96.44 151 LEU A C 1
ATOM 1115 O O . LEU A 1 151 ? -13.654 -4.447 3.594 1.00 96.44 151 LEU A O 1
ATOM 1119 N N . ALA A 1 152 ? -13.361 -4.659 1.379 1.00 95.94 152 ALA A N 1
ATOM 1120 C CA . ALA A 1 152 ? -14.474 -3.784 1.013 1.00 95.94 152 ALA A CA 1
ATOM 1121 C C . ALA A 1 152 ? -15.829 -4.337 1.487 1.00 95.94 152 ALA A C 1
ATOM 1123 O O . ALA A 1 152 ? -16.666 -3.582 1.996 1.00 95.94 152 ALA A O 1
ATOM 1124 N N . ASP A 1 153 ? -16.025 -5.654 1.402 1.00 94.88 153 ASP A N 1
ATOM 1125 C CA . ASP A 1 153 ? -17.212 -6.320 1.941 1.00 94.88 153 ASP A CA 1
ATOM 1126 C C . ASP A 1 153 ? -17.276 -6.235 3.468 1.00 94.88 153 ASP A C 1
ATOM 1128 O O . ASP A 1 153 ? -18.321 -5.892 4.029 1.00 94.88 153 ASP A O 1
ATOM 1132 N N . THR A 1 154 ? -16.149 -6.466 4.145 1.00 93.75 154 THR A N 1
ATOM 1133 C CA . THR A 1 154 ? -16.053 -6.341 5.609 1.00 93.75 154 THR A CA 1
ATOM 1134 C C . THR A 1 154 ? -16.285 -4.893 6.061 1.00 93.75 154 THR A C 1
ATOM 1136 O O . THR A 1 154 ? -16.977 -4.636 7.046 1.00 93.75 154 THR A O 1
ATOM 1139 N N . TYR A 1 155 ? -15.754 -3.919 5.321 1.00 96.56 155 TYR A N 1
ATOM 1140 C CA . TYR A 1 155 ? -15.939 -2.494 5.582 1.00 96.56 155 TYR A CA 1
ATOM 1141 C C . TYR A 1 155 ? -17.408 -2.081 5.488 1.00 96.56 155 TYR A C 1
ATOM 1143 O O . TYR A 1 155 ? -17.877 -1.328 6.341 1.00 96.56 155 TYR A O 1
ATOM 1151 N N . ARG A 1 156 ? -18.145 -2.582 4.487 1.00 96.56 156 ARG A N 1
ATOM 1152 C CA . ARG A 1 156 ? -19.583 -2.314 4.339 1.00 96.56 156 ARG A CA 1
ATOM 1153 C C . ARG A 1 156 ? -20.364 -2.804 5.559 1.00 96.56 156 ARG A C 1
ATOM 1155 O O . ARG A 1 156 ? -21.101 -2.017 6.145 1.00 96.56 156 ARG A O 1
ATOM 1162 N N . GLN A 1 157 ? -20.113 -4.038 5.996 1.00 94.81 157 GLN A N 1
ATOM 1163 C CA . GLN A 1 157 ? -20.738 -4.613 7.195 1.00 94.81 157 GLN A CA 1
ATOM 1164 C C . GLN A 1 157 ? -20.400 -3.803 8.456 1.00 94.81 157 GLN A C 1
ATOM 1166 O O . GLN A 1 157 ? -21.284 -3.430 9.223 1.00 94.81 157 GLN A O 1
ATOM 1171 N N . ALA A 1 158 ? -19.124 -3.454 8.642 1.00 94.62 158 ALA A N 1
ATOM 1172 C CA . ALA A 1 158 ? -18.679 -2.662 9.786 1.00 94.62 158 ALA A CA 1
ATOM 1173 C C . ALA A 1 158 ? -19.293 -1.255 9.804 1.00 94.62 158 ALA A C 1
ATOM 1175 O O . ALA A 1 158 ? -19.656 -0.748 10.862 1.00 94.62 158 ALA A O 1
ATOM 1176 N N . LYS A 1 159 ? -19.438 -0.625 8.634 1.00 95.94 159 LYS A N 1
ATOM 1177 C CA . LYS A 1 159 ? -20.049 0.700 8.485 1.00 95.94 159 LYS A CA 1
ATOM 1178 C C . LYS A 1 159 ? -21.538 0.694 8.830 1.00 95.94 159 LYS A C 1
ATOM 1180 O O . LYS A 1 159 ? -22.033 1.685 9.363 1.00 95.94 159 LYS A O 1
ATOM 1185 N N . GLU A 1 160 ? -22.244 -0.380 8.488 1.00 95.56 160 GLU A N 1
ATOM 1186 C CA . GLU A 1 160 ? -23.664 -0.558 8.803 1.00 95.56 160 GLU A CA 1
ATOM 1187 C C . GLU A 1 160 ? -23.885 -0.822 10.296 1.00 95.56 1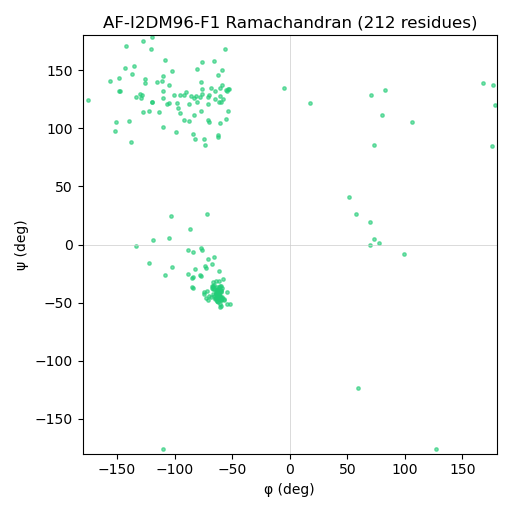60 GLU A C 1
ATOM 1189 O O . GLU A 1 160 ? -24.803 -0.252 10.881 1.00 95.56 160 GLU A O 1
ATOM 1194 N N . ALA A 1 161 ? -23.013 -1.618 10.920 1.00 94.50 161 ALA A N 1
ATOM 1195 C CA . ALA A 1 161 ? -23.093 -1.952 12.340 1.00 94.50 161 ALA A CA 1
ATOM 1196 C C . ALA A 1 161 ? -22.594 -0.838 13.280 1.00 94.50 161 ALA A C 1
ATOM 1198 O O . ALA A 1 161 ? -23.000 -0.788 14.441 1.00 94.50 161 ALA A O 1
ATOM 1199 N N . ALA A 1 162 ? -21.694 0.039 12.819 1.00 95.94 162 ALA A N 1
ATOM 1200 C CA . ALA A 1 162 ? -21.068 1.054 13.662 1.00 95.94 162 ALA A CA 1
ATOM 1201 C C . ALA A 1 162 ? -22.090 2.038 14.257 1.00 95.94 162 ALA A C 1
ATOM 1203 O O . ALA A 1 162 ? -22.772 2.770 13.533 1.00 95.94 162 ALA A O 1
ATOM 1204 N N . VAL A 1 163 ? -22.114 2.122 15.591 1.00 94.31 163 VAL A N 1
ATOM 1205 C CA . VAL A 1 163 ? -22.978 3.052 16.336 1.00 94.31 163 VAL A CA 1
ATOM 1206 C C . VAL A 1 163 ? -22.492 4.492 16.156 1.00 94.31 163 VAL A C 1
ATOM 1208 O O . VAL A 1 163 ? -23.272 5.380 15.811 1.00 94.31 163 VAL A O 1
ATOM 1211 N N . ASP A 1 164 ? -21.185 4.723 16.319 1.00 94.31 164 ASP A N 1
ATOM 1212 C CA . ASP A 1 164 ? -20.555 6.021 16.063 1.00 94.31 164 ASP A CA 1
ATOM 1213 C C . ASP A 1 164 ? -19.893 6.053 14.676 1.00 94.31 164 ASP A C 1
ATOM 1215 O O . ASP A 1 164 ? -18.740 5.652 14.472 1.00 94.31 164 ASP A O 1
ATOM 1219 N N . LYS A 1 165 ? -20.634 6.597 13.707 1.00 93.69 165 LYS A N 1
ATOM 1220 C CA . LYS A 1 165 ? -20.168 6.767 12.323 1.00 93.69 165 LYS A CA 1
ATOM 1221 C C . LYS A 1 165 ? -18.985 7.732 12.211 1.00 93.69 165 LYS A C 1
ATOM 1223 O O . LYS A 1 165 ? -18.144 7.564 11.326 1.00 93.69 165 LYS A O 1
ATOM 1228 N N . THR A 1 166 ? -18.891 8.734 13.082 1.00 94.81 166 THR A N 1
ATOM 1229 C CA . THR A 1 166 ? -17.803 9.721 13.055 1.00 94.81 166 THR A CA 1
ATOM 1230 C C . THR A 1 166 ? -16.503 9.087 13.533 1.00 94.81 166 THR A C 1
ATOM 1232 O O . THR A 1 166 ? -15.473 9.216 12.863 1.00 94.81 166 THR A O 1
ATOM 1235 N N . ALA A 1 167 ? -16.545 8.347 14.642 1.00 93.12 167 ALA A N 1
ATOM 1236 C CA . ALA A 1 167 ? -15.404 7.579 15.131 1.00 93.12 167 ALA A CA 1
ATOM 1237 C C . ALA A 1 167 ? -14.950 6.534 14.101 1.00 93.12 167 ALA A C 1
ATOM 1239 O O . ALA A 1 167 ? -13.758 6.455 13.790 1.00 93.12 167 ALA A O 1
ATOM 1240 N N . PHE A 1 168 ? -15.892 5.807 13.493 1.00 95.69 168 PHE A N 1
ATOM 1241 C CA . PHE A 1 168 ? -15.605 4.827 12.444 1.00 95.69 168 PHE A CA 1
ATOM 1242 C C . PHE A 1 168 ? -14.910 5.446 11.221 1.00 95.69 168 PHE A C 1
ATOM 1244 O O . PHE A 1 168 ? -13.871 4.950 10.768 1.00 95.69 168 PHE A O 1
ATOM 1251 N N . ASN A 1 169 ? -15.432 6.564 10.711 1.00 95.31 169 ASN A N 1
ATOM 1252 C CA . ASN A 1 169 ? -14.842 7.269 9.572 1.00 95.31 169 ASN A CA 1
ATOM 1253 C C . ASN A 1 169 ? -13.435 7.787 9.896 1.00 95.31 169 ASN A C 1
ATOM 1255 O O . ASN A 1 169 ? -12.516 7.633 9.089 1.00 95.31 169 ASN A O 1
ATOM 1259 N N . ASN A 1 170 ? -13.236 8.356 11.088 1.00 95.31 170 ASN A N 1
ATOM 1260 C CA . ASN A 1 170 ? -11.928 8.838 11.525 1.00 95.31 170 ASN A CA 1
ATOM 1261 C C . ASN A 1 170 ? -10.907 7.704 11.656 1.00 95.31 170 ASN A C 1
ATOM 1263 O O . ASN A 1 170 ? -9.770 7.858 11.202 1.00 95.31 170 ASN A O 1
ATOM 1267 N N . ARG A 1 171 ? -11.304 6.561 12.225 1.00 94.06 171 ARG A N 1
ATOM 1268 C CA . ARG A 1 171 ? -10.458 5.367 12.321 1.00 94.06 171 ARG A CA 1
ATOM 1269 C C . ARG A 1 171 ? -10.053 4.867 10.941 1.00 94.06 171 ARG A C 1
ATOM 1271 O O . ARG A 1 171 ? -8.863 4.727 10.670 1.00 94.06 171 ARG A O 1
ATOM 1278 N N . THR A 1 172 ? -11.033 4.630 10.074 1.00 94.44 172 THR A N 1
ATOM 1279 C CA . THR A 1 172 ? -10.803 4.107 8.722 1.00 94.44 172 THR A CA 1
ATOM 1280 C C . THR A 1 172 ? -9.888 5.050 7.945 1.00 94.44 172 THR A C 1
ATOM 1282 O O . THR A 1 172 ? -8.879 4.625 7.394 1.00 94.44 172 THR A O 1
ATOM 1285 N N . ARG A 1 173 ? -10.141 6.364 7.997 1.00 95.75 173 ARG A N 1
ATOM 1286 C CA . ARG A 1 173 ? -9.291 7.353 7.323 1.00 95.75 173 ARG A CA 1
ATOM 1287 C C . ARG A 1 173 ? -7.845 7.323 7.819 1.00 95.75 173 ARG A C 1
ATOM 1289 O O . ARG A 1 173 ? -6.926 7.419 7.011 1.00 95.75 173 ARG A O 1
ATOM 1296 N N . ARG A 1 174 ? -7.621 7.172 9.130 1.00 95.44 174 ARG A N 1
ATOM 1297 C CA . ARG A 1 174 ? -6.266 7.021 9.691 1.00 95.44 174 ARG A CA 1
ATOM 1298 C C . ARG A 1 174 ? -5.577 5.763 9.167 1.00 95.44 174 ARG A C 1
ATOM 1300 O O . ARG A 1 174 ? -4.417 5.847 8.782 1.00 95.44 174 ARG A O 1
ATOM 1307 N N . GLN A 1 175 ? -6.291 4.641 9.108 1.00 94.81 175 GLN A N 1
ATOM 1308 C CA . GLN A 1 175 ? -5.745 3.371 8.626 1.00 94.81 175 GLN A CA 1
ATOM 1309 C C . GLN A 1 175 ? -5.418 3.405 7.125 1.00 94.81 175 GLN A C 1
ATOM 1311 O O . GLN A 1 175 ? -4.375 2.903 6.719 1.00 94.81 175 GLN A O 1
ATOM 1316 N N . TRP A 1 176 ? -6.237 4.074 6.308 1.00 93.88 176 TRP A N 1
ATOM 1317 C CA . TRP A 1 176 ? -5.996 4.196 4.869 1.00 93.88 176 TRP A CA 1
ATOM 1318 C C . TRP A 1 176 ? -4.793 5.108 4.639 1.00 93.88 176 TRP A C 1
ATOM 1320 O O . TRP A 1 176 ? -3.875 4.744 3.917 1.00 93.88 176 TRP A O 1
ATOM 1330 N N . ASN A 1 177 ? -4.716 6.235 5.353 1.00 95.38 177 ASN A N 1
ATOM 1331 C CA . ASN A 1 177 ? -3.538 7.103 5.320 1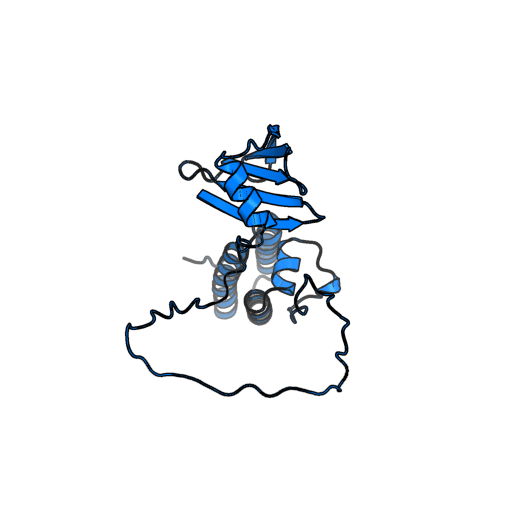.00 95.38 177 ASN A CA 1
ATOM 1332 C C . ASN A 1 177 ? -2.262 6.382 5.779 1.00 95.38 177 ASN A C 1
ATOM 1334 O O . ASN A 1 177 ? -1.186 6.665 5.256 1.00 95.38 177 ASN A O 1
ATOM 1338 N N . PHE A 1 178 ? -2.361 5.482 6.762 1.00 94.75 178 PHE A N 1
ATOM 1339 C CA . PHE A 1 178 ? -1.231 4.662 7.185 1.00 94.75 178 PHE A CA 1
ATOM 1340 C C . PHE A 1 178 ? -0.769 3.746 6.048 1.00 94.75 178 PHE A C 1
ATOM 1342 O O . PHE A 1 178 ? 0.418 3.763 5.733 1.00 94.75 178 PHE A O 1
ATOM 1349 N N . ARG A 1 179 ? -1.687 3.022 5.394 1.00 95.50 179 ARG A N 1
ATOM 1350 C CA . ARG A 1 179 ? -1.377 2.179 4.228 1.00 95.50 179 ARG A CA 1
ATOM 1351 C C . ARG A 1 179 ? -0.672 2.975 3.133 1.00 95.50 179 ARG A C 1
ATOM 1353 O O . ARG A 1 179 ? 0.404 2.581 2.694 1.00 95.50 179 ARG A O 1
ATOM 1360 N N . GLU A 1 180 ? -1.243 4.121 2.757 1.00 92.69 180 GLU A N 1
ATOM 1361 C CA . GLU A 1 180 ? -0.693 4.994 1.713 1.00 92.69 180 GLU A CA 1
ATOM 1362 C C . GLU A 1 180 ? 0.730 5.467 2.035 1.00 92.69 180 GLU A C 1
ATOM 1364 O O . GLU A 1 180 ? 1.586 5.559 1.153 1.00 92.69 180 GLU A O 1
ATOM 1369 N N . LYS A 1 181 ? 1.016 5.751 3.308 1.00 92.81 181 LYS A N 1
ATOM 1370 C CA . LYS A 1 181 ? 2.317 6.280 3.731 1.00 92.81 181 LYS A CA 1
ATOM 1371 C C . LYS A 1 181 ? 3.371 5.210 3.986 1.00 92.81 181 LYS A C 1
ATOM 1373 O O . LYS A 1 181 ? 4.521 5.468 3.668 1.00 92.81 181 LYS A O 1
ATOM 1378 N N . ASN A 1 182 ? 2.999 4.058 4.539 1.00 91.69 182 ASN A N 1
ATOM 1379 C CA . ASN A 1 182 ? 3.963 3.117 5.117 1.00 91.69 182 ASN A CA 1
ATOM 1380 C C . ASN A 1 182 ? 4.157 1.848 4.283 1.00 91.69 182 ASN A C 1
ATOM 1382 O O . ASN A 1 182 ? 5.224 1.251 4.354 1.00 91.69 182 ASN A O 1
ATOM 1386 N N . CYS A 1 183 ? 3.171 1.429 3.482 1.00 91.12 183 CYS A N 1
ATOM 1387 C CA . CYS A 1 183 ? 3.318 0.206 2.697 1.00 91.12 183 CYS A CA 1
ATOM 1388 C C . CYS A 1 183 ? 3.912 0.462 1.313 1.00 91.12 183 CYS A C 1
ATOM 1390 O O . CYS A 1 183 ? 3.475 1.349 0.573 1.00 91.12 183 CYS A O 1
ATOM 1392 N N . ARG A 1 184 ? 4.934 -0.329 0.968 1.00 90.50 184 ARG A N 1
ATOM 1393 C CA . ARG A 1 184 ? 5.675 -0.257 -0.305 1.00 90.50 184 ARG A CA 1
ATOM 1394 C C . ARG A 1 184 ? 5.899 -1.619 -0.960 1.00 90.50 184 ARG A C 1
ATOM 1396 O O . ARG A 1 184 ? 6.468 -1.671 -2.045 1.00 90.50 184 ARG A O 1
ATOM 1403 N N . ASP A 1 185 ? 5.436 -2.691 -0.327 1.00 85.06 185 ASP A N 1
ATOM 1404 C CA . ASP A 1 185 ? 5.538 -4.060 -0.814 1.00 85.06 185 ASP A CA 1
ATOM 1405 C C . ASP A 1 185 ? 4.275 -4.871 -0.484 1.00 85.06 185 ASP A C 1
ATOM 1407 O O . ASP A 1 185 ? 3.374 -4.420 0.237 1.00 85.06 185 ASP A O 1
ATOM 1411 N N . LYS A 1 186 ? 4.207 -6.072 -1.065 1.00 88.69 186 LYS A N 1
ATOM 1412 C CA . LYS A 1 186 ? 3.096 -7.006 -0.883 1.00 88.69 186 LYS A CA 1
ATOM 1413 C C . LYS A 1 186 ? 2.956 -7.450 0.569 1.00 88.69 186 LYS A C 1
ATOM 1415 O O . LYS A 1 186 ? 1.838 -7.480 1.068 1.00 88.69 186 LYS A O 1
ATOM 1420 N N . ASP A 1 187 ? 4.058 -7.749 1.252 1.00 90.12 187 ASP A N 1
ATOM 1421 C CA . ASP A 1 187 ? 4.024 -8.263 2.625 1.00 90.12 187 ASP A CA 1
ATOM 1422 C C . ASP A 1 187 ? 3.442 -7.235 3.607 1.00 90.12 187 ASP A C 1
ATOM 1424 O O . ASP A 1 187 ? 2.593 -7.584 4.436 1.00 90.12 187 ASP A O 1
ATOM 1428 N N . CYS A 1 188 ? 3.811 -5.954 3.478 1.00 94.75 188 CYS A N 1
ATOM 1429 C CA . CYS A 1 188 ? 3.211 -4.874 4.259 1.00 94.75 188 CYS A CA 1
ATOM 1430 C C . CYS A 1 188 ? 1.718 -4.751 3.975 1.00 94.75 188 CYS A C 1
ATOM 1432 O O . CYS A 1 188 ? 0.923 -4.673 4.912 1.00 94.75 188 CYS A O 1
ATOM 1434 N N . LEU A 1 189 ? 1.321 -4.757 2.697 1.00 94.88 189 LEU A N 1
ATOM 1435 C CA . LEU A 1 189 ? -0.087 -4.635 2.324 1.00 94.88 189 LEU A CA 1
ATOM 1436 C C . LEU A 1 189 ? -0.907 -5.822 2.825 1.00 94.88 189 LEU A C 1
ATOM 1438 O O . LEU A 1 189 ? -1.951 -5.607 3.428 1.00 94.88 189 LEU A O 1
ATOM 1442 N N . MET A 1 190 ? -0.428 -7.053 2.655 1.00 93.94 190 MET A N 1
ATOM 1443 C CA . MET A 1 190 ? -1.097 -8.258 3.152 1.00 93.94 190 MET A CA 1
ATOM 1444 C C . MET A 1 190 ? -1.225 -8.243 4.677 1.00 93.94 190 MET A C 1
ATOM 1446 O O . MET A 1 190 ? -2.298 -8.533 5.208 1.00 93.94 190 MET A O 1
ATOM 1450 N N . SER A 1 191 ? -0.171 -7.836 5.390 1.00 93.69 191 SER A N 1
ATOM 1451 C CA . SER A 1 191 ? -0.203 -7.689 6.851 1.00 93.69 191 SER A CA 1
ATOM 1452 C C . SER A 1 191 ? -1.205 -6.618 7.289 1.00 93.69 191 SER A C 1
ATOM 1454 O O . SER A 1 191 ? -1.981 -6.828 8.225 1.00 93.69 191 SER A O 1
ATOM 1456 N N . TRP A 1 192 ? -1.238 -5.488 6.579 1.00 96.94 192 TRP A N 1
ATOM 1457 C CA . TRP A 1 192 ? -2.194 -4.412 6.811 1.00 96.94 192 TRP A CA 1
ATOM 1458 C C . TRP A 1 192 ? -3.636 -4.857 6.534 1.00 96.94 192 TRP A C 1
ATOM 1460 O O . TRP A 1 192 ? -4.506 -4.619 7.369 1.00 96.94 192 TRP A O 1
ATOM 1470 N N . TYR A 1 193 ? -3.893 -5.554 5.422 1.00 96.25 193 TYR A N 1
ATOM 1471 C CA . TYR A 1 193 ? -5.209 -6.105 5.087 1.00 96.25 193 TYR A CA 1
ATOM 1472 C C . TYR A 1 193 ? -5.677 -7.100 6.150 1.00 96.25 193 TYR A C 1
ATOM 1474 O O . TYR A 1 193 ? -6.813 -7.006 6.612 1.00 96.25 193 TYR A O 1
ATOM 1482 N N . ALA A 1 194 ? -4.803 -8.005 6.599 1.00 94.69 194 ALA A N 1
ATOM 1483 C CA . ALA A 1 194 ? -5.124 -8.972 7.643 1.00 94.69 194 ALA A CA 1
ATOM 1484 C C . ALA A 1 194 ? -5.495 -8.285 8.968 1.00 94.69 194 ALA A C 1
ATOM 1486 O O . ALA A 1 194 ? -6.516 -8.621 9.572 1.00 94.69 194 ALA A O 1
ATOM 1487 N N . TYR A 1 195 ? -4.703 -7.301 9.403 1.00 94.31 195 TYR A N 1
ATOM 1488 C CA . TYR A 1 195 ? -5.006 -6.495 10.588 1.00 94.31 195 TYR A CA 1
ATOM 1489 C C . TYR A 1 195 ? -6.333 -5.746 10.438 1.00 94.31 195 TYR A C 1
ATOM 1491 O O . TYR A 1 195 ? -7.220 -5.841 11.290 1.00 94.31 195 TYR A O 1
ATOM 1499 N N . GLN A 1 196 ? -6.498 -5.028 9.327 1.00 95.94 196 GLN A N 1
ATOM 1500 C CA . GLN A 1 196 ? -7.657 -4.179 9.113 1.00 95.94 196 GLN A CA 1
ATOM 1501 C C . GLN A 1 196 ? -8.942 -4.999 8.988 1.00 95.94 196 GLN A C 1
ATOM 1503 O O . GLN A 1 196 ? -9.981 -4.579 9.500 1.00 95.94 196 GLN A O 1
ATOM 1508 N N . LYS A 1 197 ? -8.872 -6.191 8.384 1.00 95.25 197 LYS A N 1
ATOM 1509 C CA . LYS A 1 197 ? -9.992 -7.130 8.321 1.00 95.25 197 LYS A CA 1
ATOM 1510 C C . LYS A 1 197 ? -10.413 -7.586 9.714 1.00 95.25 197 LYS A C 1
ATOM 1512 O O . LYS A 1 197 ? -11.594 -7.489 10.027 1.00 95.25 197 LYS A O 1
ATOM 1517 N N . ARG A 1 198 ? -9.485 -8.024 10.578 1.00 95.12 198 ARG A N 1
ATOM 1518 C CA . ARG A 1 198 ? -9.822 -8.448 11.957 1.00 95.12 198 ARG A CA 1
ATOM 1519 C C . ARG A 1 198 ? -10.516 -7.340 12.740 1.00 95.12 198 ARG A C 1
ATOM 1521 O O . ARG A 1 198 ? -11.570 -7.562 13.336 1.00 95.12 198 ARG A O 1
ATOM 1528 N N . VAL A 1 199 ? -9.963 -6.132 12.670 1.00 93.88 199 VAL A N 1
ATOM 1529 C CA . VAL A 1 199 ? -10.526 -4.943 13.310 1.00 93.88 199 VAL A CA 1
ATOM 1530 C C . VAL A 1 199 ? -11.937 -4.647 12.804 1.00 93.88 199 VAL A C 1
ATOM 1532 O O . VAL A 1 199 ? -12.849 -4.488 13.612 1.00 93.88 199 VAL A O 1
ATOM 1535 N N . LEU A 1 200 ? -12.135 -4.562 11.485 1.00 95.19 200 LEU A N 1
ATOM 1536 C CA . LEU A 1 200 ? -13.443 -4.234 10.912 1.00 95.19 200 LEU A CA 1
ATOM 1537 C C . LEU A 1 200 ? -14.472 -5.330 11.187 1.00 95.19 200 LEU A C 1
ATOM 1539 O O . LEU A 1 200 ? -15.603 -5.002 11.521 1.00 95.19 200 LEU A O 1
ATOM 1543 N N . SER A 1 201 ? -14.083 -6.604 11.141 1.00 94.44 201 SER A N 1
ATOM 1544 C CA . SER A 1 201 ? -14.957 -7.717 11.521 1.00 94.44 201 SER A CA 1
ATOM 1545 C C . SER A 1 201 ? -15.424 -7.606 12.971 1.00 94.44 201 SER A C 1
ATOM 1547 O O . SER A 1 201 ? -16.593 -7.844 13.260 1.00 94.44 201 SER A O 1
ATOM 1549 N N . LYS A 1 202 ? -14.544 -7.192 13.889 1.00 93.75 202 LYS A N 1
ATOM 1550 C CA . LYS A 1 202 ? -14.916 -6.972 15.291 1.00 93.75 202 LYS A CA 1
ATOM 1551 C C . LYS A 1 202 ? -15.893 -5.802 15.433 1.00 93.75 202 LYS A C 1
ATOM 1553 O O . LYS A 1 202 ? -16.892 -5.943 16.126 1.00 93.75 202 LYS A O 1
ATOM 1558 N N . ILE A 1 203 ? -15.668 -4.699 14.713 1.00 94.56 203 ILE A N 1
ATOM 1559 C CA . ILE A 1 203 ? -16.608 -3.563 14.659 1.00 94.56 203 ILE A CA 1
ATOM 1560 C C . ILE A 1 203 ? -17.958 -3.999 14.077 1.00 94.56 203 ILE A C 1
ATOM 1562 O O . ILE A 1 203 ? -18.996 -3.602 14.593 1.00 94.56 203 ILE A O 1
ATOM 1566 N N . ALA A 1 204 ? -17.965 -4.837 13.039 1.00 94.50 204 ALA A N 1
ATOM 1567 C CA . ALA A 1 204 ? -19.191 -5.369 12.449 1.00 94.50 204 ALA A CA 1
ATOM 1568 C C . ALA A 1 204 ? -20.012 -6.207 13.445 1.00 94.50 204 ALA A C 1
ATOM 1570 O O . ALA A 1 204 ? -21.236 -6.218 13.373 1.00 94.50 204 ALA A O 1
ATOM 1571 N N . GLN A 1 205 ? -19.350 -6.880 14.390 1.00 93.62 205 GLN A N 1
ATOM 1572 C CA . GLN A 1 205 ? -20.000 -7.697 15.418 1.00 93.62 205 GLN A CA 1
ATOM 1573 C C . GLN A 1 205 ? -20.461 -6.883 16.633 1.00 93.62 205 GLN A C 1
ATOM 1575 O O . GLN A 1 205 ? -21.502 -7.188 17.207 1.00 93.62 205 GLN A O 1
ATOM 1580 N N . THR A 1 206 ? -19.687 -5.879 17.056 1.00 93.25 206 THR A N 1
ATOM 1581 C CA . THR A 1 206 ? -19.940 -5.147 18.311 1.00 93.25 206 THR A CA 1
ATOM 1582 C C . THR A 1 206 ? -20.584 -3.777 18.115 1.00 93.25 206 THR A C 1
ATOM 1584 O O . THR A 1 206 ? -21.111 -3.214 19.070 1.00 93.25 206 THR A O 1
ATOM 1587 N N . GLY A 1 207 ? -20.492 -3.202 16.915 1.00 91.62 207 GLY A N 1
ATOM 1588 C CA . GLY A 1 207 ? -20.857 -1.814 16.625 1.00 91.62 207 GLY A CA 1
ATOM 1589 C C . GLY A 1 207 ? -19.914 -0.761 17.228 1.00 91.62 207 GLY A C 1
ATOM 1590 O O . GLY A 1 207 ? -20.116 0.436 17.007 1.00 91.62 207 GLY A O 1
ATOM 1591 N N . ASP A 1 208 ? -18.873 -1.175 17.961 1.00 91.31 208 ASP A N 1
ATOM 1592 C CA . ASP A 1 208 ? -17.935 -0.281 18.645 1.00 91.31 208 ASP A CA 1
ATOM 1593 C C . ASP A 1 208 ? -16.716 0.046 17.772 1.00 91.31 208 ASP A C 1
ATOM 1595 O O . ASP A 1 208 ? -15.801 -0.762 17.604 1.00 91.31 208 ASP A O 1
ATOM 1599 N N . ALA A 1 209 ? -16.662 1.279 17.267 1.00 89.81 209 ALA A N 1
ATOM 1600 C CA . ALA A 1 209 ? -15.562 1.777 16.446 1.00 89.81 209 ALA A CA 1
ATOM 1601 C C . ALA A 1 209 ? -14.222 1.939 17.202 1.00 89.81 209 ALA A C 1
ATOM 1603 O O . ALA A 1 209 ? -13.168 2.051 16.560 1.00 89.81 209 ALA A O 1
ATOM 1604 N N . ALA A 1 210 ? -14.222 1.952 18.539 1.00 86.12 210 ALA A N 1
ATOM 1605 C CA . ALA A 1 210 ? -13.022 2.101 19.365 1.00 86.12 210 ALA A CA 1
ATOM 1606 C C . ALA A 1 210 ? -12.278 0.777 19.605 1.00 86.12 210 ALA A C 1
ATOM 1608 O O . ALA A 1 210 ? -11.160 0.785 20.124 1.00 86.12 210 ALA A O 1
ATOM 1609 N N . VAL A 1 211 ? -12.846 -0.351 19.175 1.00 84.06 211 VAL A N 1
ATOM 1610 C CA . VAL A 1 211 ? -12.314 -1.677 19.481 1.00 84.06 211 VAL A CA 1
ATOM 1611 C C . VAL A 1 211 ? -10.871 -1.871 18.990 1.00 84.06 211 VAL A C 1
ATOM 1613 O O . VAL A 1 211 ? -10.506 -1.464 17.883 1.00 84.06 211 VAL A O 1
ATOM 1616 N N . GLN A 1 212 ? -10.018 -2.478 19.812 1.00 74.69 212 GLN A N 1
ATOM 1617 C CA . GLN A 1 212 ? -8.625 -2.781 19.461 1.00 74.69 212 GLN A CA 1
ATOM 1618 C C . GLN A 1 212 ? -8.463 -4.268 19.093 1.00 74.69 212 GLN A C 1
ATOM 1620 O O . GLN A 1 212 ? -9.223 -5.122 19.575 1.00 74.69 212 GLN A O 1
ATOM 1625 N N . ASP A 1 213 ? -7.509 -4.544 18.196 1.00 67.94 213 ASP A N 1
ATOM 1626 C CA . ASP A 1 213 ? -6.976 -5.890 17.932 1.00 67.94 213 ASP A CA 1
ATOM 1627 C C . ASP A 1 213 ? -6.025 -6.176 19.102 1.00 67.94 213 ASP A C 1
ATOM 1629 O O . ASP A 1 213 ? -5.087 -5.405 19.304 1.00 67.94 213 ASP A O 1
ATOM 1633 N N . ASN A 1 214 ? -6.354 -7.164 19.932 1.00 52.91 214 ASN A N 1
ATOM 1634 C CA . ASN A 1 214 ? -5.619 -7.520 21.149 1.00 52.91 214 ASN A CA 1
ATOM 1635 C C . ASN A 1 214 ? -5.024 -8.911 20.977 1.00 52.91 214 ASN A C 1
ATOM 1637 O O . ASN A 1 214 ? -5.748 -9.748 20.388 1.00 52.91 214 ASN A O 1
#

Radius of gyration: 24.45 Å; Cα contacts (8 Å, |Δi|>4): 273; chains: 1; bounding box: 59×57×66 Å

pLDDT: mean 81.32, std 18.74, range [35.12, 96.94]

Mean predicted aligned error: 18.12 Å

Solvent-accessible surface area (backbone atoms only — not comparable to full-atom values): 12735 Å² total; per-residue (Å²): 87,80,41,40,67,39,77,52,97,72,27,42,34,38,38,39,37,40,81,92,44,74,53,38,32,37,39,36,36,27,43,85,91,37,58,49,26,42,37,29,37,22,55,65,93,41,76,76,42,78,47,82,43,74,43,47,86,90,35,74,66,29,56,58,48,49,37,49,74,70,63,71,56,70,35,65,90,67,79,70,88,72,85,73,80,78,77,77,80,86,85,85,90,85,85,86,88,83,93,82,87,87,79,90,85,80,84,81,78,76,82,78,96,77,66,103,58,67,76,74,42,78,48,77,62,64,65,93,69,50,85,46,67,47,47,48,50,30,24,60,32,71,66,48,10,50,50,42,41,54,39,49,56,37,45,52,48,17,62,72,38,29,72,46,59,66,56,36,53,54,51,51,51,52,52,50,54,44,45,69,72,72,31,82,51,68,69,50,45,53,53,47,48,54,53,50,41,55,42,30,48,50,17,37,74,70,19,43,56,82,66,76,86,128